Protein AF-A0A7S2JU51-F1 (afdb_monomer)

pLDDT: mean 82.55, std 16.08, range [32.56, 98.25]

Sequence (244 aa):
MNFPSSQATAAQAWAILQRHAREEISSLRLQELCADTDRVSSLVAVHTSHFNDLPPSKTDLPHILIADISRQRMTLDTLQHLLRLARARELRQFIDLIAWGKYGAAKYKNIHTGDPSFPMYVALRSPANEDMKMIGPDGLNVLDSVHKQWALIEKFATQIRTGQVKGVSGQQIRDVIVVGRGVAVMALRFFYDALRRDKEAGLARVTGSLLGVSSRPLPPRRLRFVSNVDPAAAENAAAELNPA

Organism: NCBI:txid163516

Structure (mmCIF, N/CA/C/O backbone):
data_AF-A0A7S2JU51-F1
#
_entry.id   AF-A0A7S2JU51-F1
#
loop_
_atom_site.group_PDB
_atom_site.id
_atom_site.type_symbol
_atom_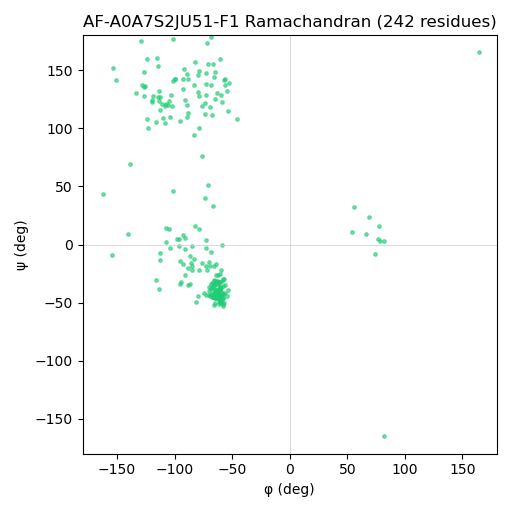site.label_atom_id
_atom_site.label_alt_id
_atom_site.label_comp_id
_atom_site.label_asym_id
_atom_site.label_entity_id
_atom_site.label_seq_id
_atom_site.pdbx_PDB_ins_code
_atom_site.Cartn_x
_atom_site.Cartn_y
_atom_site.Cartn_z
_atom_site.occupancy
_atom_site.B_iso_or_equiv
_atom_site.auth_seq_id
_atom_site.auth_comp_id
_atom_site.auth_asym_id
_atom_site.auth_atom_id
_atom_site.pdbx_PDB_model_num
ATOM 1 N N . MET A 1 1 ? 40.487 3.286 -4.213 1.00 32.56 1 MET A N 1
ATOM 2 C CA . MET A 1 1 ? 40.422 3.248 -5.690 1.00 32.56 1 MET A CA 1
ATOM 3 C C . MET A 1 1 ? 39.400 4.277 -6.138 1.00 32.56 1 MET A C 1
ATOM 5 O O . MET A 1 1 ? 38.241 4.153 -5.764 1.00 32.56 1 MET A O 1
ATOM 9 N N . ASN A 1 2 ? 39.837 5.314 -6.852 1.00 33.47 2 ASN A N 1
ATOM 10 C CA . ASN A 1 2 ? 38.951 6.309 -7.456 1.00 33.47 2 ASN A CA 1
ATOM 11 C C . ASN A 1 2 ? 38.306 5.704 -8.708 1.00 33.47 2 ASN A C 1
ATOM 13 O O . ASN A 1 2 ? 39.019 5.334 -9.639 1.00 33.47 2 ASN A O 1
ATOM 17 N N . PHE A 1 3 ? 36.977 5.600 -8.730 1.00 32.78 3 PHE A N 1
ATOM 18 C CA . PHE A 1 3 ? 36.237 5.251 -9.942 1.00 32.78 3 PHE A CA 1
ATOM 19 C C . PHE A 1 3 ? 36.130 6.495 -10.837 1.00 32.78 3 PHE A C 1
ATOM 21 O O . PHE A 1 3 ? 35.689 7.538 -10.346 1.00 32.78 3 PHE A O 1
ATOM 28 N N . PRO A 1 4 ? 36.510 6.430 -12.126 1.00 40.84 4 PRO A N 1
ATOM 29 C CA . PRO A 1 4 ? 36.350 7.559 -13.027 1.00 40.84 4 PRO A CA 1
ATOM 30 C C . PRO A 1 4 ? 34.861 7.860 -13.238 1.00 40.84 4 PRO A C 1
ATOM 32 O O . PRO A 1 4 ? 34.053 7.004 -13.603 1.00 40.84 4 PRO A O 1
ATOM 35 N N . SER A 1 5 ? 34.510 9.111 -12.965 1.00 47.81 5 SER A N 1
ATOM 36 C CA . SER A 1 5 ? 33.176 9.685 -13.015 1.00 47.81 5 SER A CA 1
ATOM 37 C C . SER A 1 5 ? 32.803 10.110 -14.437 1.00 47.81 5 SER A C 1
ATOM 39 O O . SER A 1 5 ? 33.051 11.243 -14.841 1.00 47.81 5 SER A O 1
ATOM 41 N N . SER A 1 6 ? 32.119 9.246 -15.178 1.00 49.50 6 SER A N 1
ATOM 42 C CA . SER A 1 6 ? 31.103 9.734 -16.118 1.00 49.50 6 SER A CA 1
ATOM 43 C C . SER A 1 6 ? 29.876 8.829 -16.062 1.00 49.50 6 SER A C 1
ATOM 45 O O . SER A 1 6 ? 29.581 8.060 -16.981 1.00 49.50 6 SER A O 1
ATOM 47 N N . GLN A 1 7 ? 29.148 8.880 -14.944 1.00 67.75 7 GLN A N 1
ATOM 48 C CA . GLN A 1 7 ? 27.771 8.399 -14.964 1.00 67.75 7 GLN A CA 1
ATOM 49 C C . GLN A 1 7 ? 27.008 9.238 -15.994 1.00 67.75 7 GLN A C 1
ATOM 51 O O . GLN A 1 7 ? 27.098 10.464 -15.985 1.00 67.75 7 GLN A O 1
ATOM 56 N N . ALA A 1 8 ? 26.304 8.574 -16.915 1.00 74.69 8 ALA A N 1
ATOM 57 C CA . ALA A 1 8 ? 25.465 9.279 -17.878 1.00 74.69 8 ALA A CA 1
ATOM 58 C C . ALA A 1 8 ? 24.463 10.160 -17.130 1.00 74.69 8 ALA A C 1
ATOM 60 O O . ALA A 1 8 ? 23.856 9.712 -16.155 1.00 74.69 8 ALA A O 1
ATOM 61 N N . THR A 1 9 ? 24.269 11.386 -17.608 1.00 92.62 9 THR A N 1
ATOM 62 C CA . THR A 1 9 ? 23.250 12.280 -17.059 1.00 92.62 9 THR A CA 1
ATOM 63 C C . THR A 1 9 ? 21.865 11.647 -17.206 1.00 92.62 9 THR A C 1
ATOM 65 O O . THR A 1 9 ? 21.643 10.785 -18.061 1.00 92.62 9 THR A O 1
ATOM 68 N N . ALA A 1 10 ? 20.894 12.097 -16.410 1.00 92.81 10 ALA A N 1
ATOM 69 C CA . ALA A 1 10 ? 19.513 11.633 -16.538 1.00 92.81 10 ALA A CA 1
ATOM 70 C C . ALA A 1 10 ? 18.968 11.791 -17.970 1.00 92.81 10 ALA A C 1
ATOM 72 O O . ALA A 1 10 ? 18.296 10.894 -18.471 1.00 92.81 10 ALA A O 1
ATOM 73 N N . ALA A 1 11 ? 19.312 12.893 -18.648 1.00 95.88 11 ALA A N 1
ATOM 74 C CA . ALA A 1 11 ? 18.927 13.136 -20.037 1.00 95.88 11 ALA A CA 1
ATOM 75 C C . ALA A 1 11 ? 19.567 12.123 -21.001 1.00 95.88 11 ALA A C 1
ATOM 77 O O . ALA A 1 11 ? 18.885 11.591 -21.872 1.00 95.88 11 ALA A O 1
ATOM 78 N N . GLN A 1 12 ? 20.852 11.800 -20.817 1.00 96.81 12 GLN A N 1
ATOM 79 C CA . GLN A 1 12 ? 21.539 10.783 -21.618 1.00 96.81 12 GLN A CA 1
ATOM 80 C C . GLN A 1 12 ? 20.957 9.383 -21.379 1.00 96.81 12 GLN A C 1
ATOM 82 O O . GLN A 1 12 ? 20.692 8.658 -22.334 1.00 96.81 12 GLN A O 1
ATOM 87 N N . ALA A 1 13 ? 20.719 9.002 -20.120 1.00 96.50 13 ALA A N 1
ATOM 88 C CA . ALA A 1 13 ? 20.108 7.717 -19.781 1.00 96.50 13 ALA A CA 1
ATOM 89 C C . ALA A 1 13 ? 18.683 7.591 -20.351 1.00 96.50 13 ALA A C 1
ATOM 91 O O . ALA A 1 13 ? 18.319 6.535 -20.867 1.00 96.50 13 ALA A O 1
ATOM 92 N N . TRP A 1 14 ? 17.905 8.677 -20.316 1.00 97.69 14 TRP A N 1
ATOM 93 C CA . TRP A 1 14 ? 16.578 8.740 -20.927 1.00 97.69 14 TRP A CA 1
ATOM 94 C C . TRP A 1 14 ? 16.636 8.617 -22.452 1.00 97.69 14 TRP A C 1
ATOM 96 O O . TRP A 1 14 ? 15.913 7.802 -23.019 1.00 97.69 14 TRP A O 1
ATOM 106 N N . ALA A 1 15 ? 17.537 9.347 -23.116 1.00 97.88 15 ALA A N 1
ATOM 107 C CA . ALA A 1 15 ? 17.712 9.271 -24.565 1.00 97.88 15 ALA A CA 1
ATOM 108 C C . ALA A 1 15 ? 18.109 7.857 -25.031 1.00 97.88 15 ALA A C 1
ATOM 110 O O . ALA A 1 15 ? 17.592 7.374 -26.039 1.00 97.88 15 ALA A O 1
ATOM 111 N N . ILE A 1 16 ? 18.971 7.166 -24.272 1.00 97.31 16 ILE A N 1
ATOM 112 C CA . ILE A 1 16 ? 19.326 5.760 -24.525 1.00 97.31 16 ILE A CA 1
ATOM 113 C C . ILE A 1 16 ? 18.084 4.869 -24.433 1.00 97.31 16 ILE A C 1
ATOM 115 O O . ILE A 1 16 ? 17.824 4.101 -25.356 1.00 97.31 16 ILE A O 1
ATOM 119 N N . LEU A 1 17 ? 17.288 5.001 -23.365 1.00 97.38 17 LEU A N 1
ATOM 120 C CA . LEU A 1 17 ? 16.069 4.210 -23.184 1.00 97.38 17 LEU A CA 1
ATOM 121 C C . LEU A 1 17 ? 15.039 4.478 -24.295 1.00 97.38 17 LEU A C 1
ATOM 123 O O . LEU A 1 17 ? 14.432 3.541 -24.804 1.00 97.38 17 LEU A O 1
ATOM 127 N N . GLN A 1 18 ? 14.871 5.736 -24.717 1.00 98.25 18 GLN A N 1
ATOM 128 C CA . GLN A 1 18 ? 13.990 6.100 -25.832 1.00 98.25 18 GLN A CA 1
ATOM 129 C C . GLN A 1 18 ? 14.458 5.511 -27.164 1.00 98.25 18 GLN A C 1
ATOM 131 O O . GLN A 1 18 ? 13.634 5.104 -27.984 1.00 98.25 18 GLN A O 1
ATOM 136 N N . ARG A 1 19 ? 15.772 5.486 -27.408 1.00 98.19 19 ARG A N 1
ATOM 137 C CA . ARG A 1 19 ? 16.338 4.860 -28.603 1.00 98.19 19 ARG A CA 1
ATOM 138 C C . ARG A 1 19 ? 16.102 3.351 -28.589 1.00 98.19 19 ARG A C 1
ATOM 140 O O . ARG A 1 19 ? 15.484 2.854 -29.520 1.00 98.19 19 ARG A O 1
ATOM 147 N N . HIS A 1 20 ? 16.467 2.673 -27.501 1.00 97.88 20 HIS A N 1
ATOM 148 C CA . HIS A 1 20 ? 16.235 1.237 -27.305 1.00 97.88 20 HIS A CA 1
ATOM 149 C C . HIS A 1 20 ? 14.753 0.862 -27.488 1.00 97.88 20 HIS A C 1
ATOM 151 O O . HIS A 1 20 ? 14.411 -0.070 -28.213 1.00 97.88 20 HIS A O 1
ATOM 157 N N . ALA A 1 21 ? 13.840 1.653 -26.913 1.00 97.62 21 ALA A N 1
ATOM 158 C CA . ALA A 1 21 ? 12.404 1.442 -27.070 1.00 97.62 21 ALA A CA 1
ATOM 159 C C . ALA A 1 21 ? 11.930 1.535 -28.534 1.00 97.62 21 ALA A C 1
ATOM 161 O O . ALA A 1 21 ? 11.025 0.799 -28.930 1.00 97.62 21 ALA A O 1
ATOM 162 N N . ARG A 1 22 ? 12.515 2.439 -29.333 1.00 97.94 22 ARG A N 1
ATOM 163 C CA . ARG A 1 22 ? 12.157 2.636 -30.746 1.00 97.94 22 ARG A CA 1
ATOM 164 C C . ARG A 1 22 ? 12.791 1.601 -31.666 1.00 97.94 22 ARG A C 1
ATOM 166 O O . ARG A 1 22 ? 12.103 1.105 -32.549 1.00 97.94 22 ARG A O 1
ATOM 173 N N . GLU A 1 23 ? 14.069 1.309 -31.474 1.00 97.31 23 GLU A N 1
ATOM 174 C CA . GLU A 1 23 ? 14.868 0.514 -32.412 1.00 97.31 23 GLU A CA 1
ATOM 175 C C . GLU A 1 23 ? 14.784 -0.988 -32.125 1.00 97.31 23 GLU A C 1
ATOM 177 O O . GLU A 1 23 ? 14.755 -1.778 -33.062 1.00 97.31 23 GLU A O 1
ATOM 182 N N . GLU A 1 24 ? 14.687 -1.383 -30.853 1.00 96.44 24 GLU A N 1
ATOM 183 C CA . GLU A 1 24 ? 14.808 -2.791 -30.452 1.00 96.44 24 GLU A CA 1
ATOM 184 C C . GLU A 1 24 ? 13.502 -3.366 -29.899 1.00 96.44 24 GLU A C 1
ATOM 186 O O . GLU A 1 24 ? 13.167 -4.509 -30.180 1.00 96.44 24 GLU A O 1
ATOM 191 N N . ILE A 1 25 ? 12.734 -2.588 -29.128 1.00 97.56 25 ILE A N 1
ATOM 192 C CA . ILE A 1 25 ? 11.529 -3.099 -28.446 1.00 97.56 25 ILE A CA 1
ATOM 193 C C . ILE A 1 25 ? 10.252 -2.943 -29.279 1.00 97.56 25 ILE A C 1
ATOM 195 O O . ILE A 1 25 ? 9.291 -3.688 -29.081 1.00 97.56 25 ILE A O 1
ATOM 199 N N . SER A 1 26 ? 10.202 -1.970 -30.190 1.00 96.12 26 SER A N 1
ATOM 200 C CA . SER A 1 26 ? 8.970 -1.592 -30.899 1.00 96.12 26 SER A CA 1
ATOM 201 C C . SER A 1 26 ? 8.389 -2.714 -31.769 1.00 96.12 26 SER A C 1
ATOM 203 O O . SER A 1 26 ? 7.164 -2.817 -31.883 1.00 96.12 26 SER A O 1
ATOM 205 N N . SER A 1 27 ? 9.250 -3.560 -32.338 1.00 95.69 27 SER A N 1
ATOM 206 C CA . SER A 1 27 ? 8.889 -4.690 -33.198 1.00 95.69 27 SER A CA 1
ATOM 207 C C . SER A 1 27 ? 8.533 -5.962 -32.423 1.00 95.69 27 SER A C 1
ATOM 209 O O . SER A 1 27 ? 7.813 -6.804 -32.960 1.00 95.69 27 SER A O 1
ATOM 211 N N . LEU A 1 28 ? 8.980 -6.095 -31.169 1.00 96.69 28 LEU A N 1
ATOM 212 C CA . LEU A 1 28 ? 8.832 -7.322 -30.383 1.00 96.69 28 LEU A CA 1
ATOM 213 C C . LEU A 1 28 ? 7.388 -7.541 -29.925 1.00 96.69 28 LEU A C 1
ATOM 215 O O . LEU A 1 28 ? 6.708 -6.624 -29.439 1.00 96.69 28 LEU A O 1
ATOM 219 N N . ARG A 1 29 ? 6.920 -8.789 -30.011 1.00 97.44 29 ARG A N 1
ATOM 220 C CA . ARG A 1 29 ? 5.601 -9.191 -29.510 1.00 97.44 29 ARG A CA 1
ATOM 221 C C . ARG A 1 29 ? 5.722 -9.859 -28.150 1.00 97.44 29 ARG A C 1
ATOM 223 O O . ARG A 1 29 ? 6.630 -10.639 -27.892 1.00 97.44 29 ARG A O 1
ATOM 230 N N . LEU A 1 30 ? 4.751 -9.598 -27.272 1.00 96.56 30 LEU A N 1
ATOM 231 C CA . LEU A 1 30 ? 4.760 -10.190 -25.933 1.00 96.56 30 LEU A CA 1
ATOM 232 C C . LEU A 1 30 ? 4.707 -11.725 -25.977 1.00 96.56 30 LEU A C 1
ATOM 234 O O . LEU A 1 30 ? 5.317 -12.374 -25.141 1.00 96.56 30 LEU A O 1
ATOM 238 N N . GLN A 1 31 ? 4.031 -12.295 -26.977 1.00 97.25 31 GLN A N 1
ATOM 239 C CA . GLN A 1 31 ? 3.985 -13.740 -27.193 1.00 97.25 31 GLN A CA 1
ATOM 240 C C . GLN A 1 31 ? 5.380 -14.338 -27.437 1.00 97.25 31 GLN A C 1
ATOM 242 O O . GLN A 1 31 ? 5.703 -15.360 -26.844 1.00 97.25 31 GLN A O 1
ATOM 247 N N . GLU A 1 32 ? 6.211 -13.685 -28.254 1.00 96.75 32 GLU A N 1
ATOM 248 C CA . GLU A 1 32 ? 7.594 -14.106 -28.528 1.00 96.75 32 GLU A CA 1
ATOM 249 C C . GLU A 1 32 ? 8.451 -13.970 -27.265 1.00 96.75 32 GLU A C 1
ATOM 251 O O . GLU A 1 32 ? 9.147 -14.897 -26.869 1.00 96.75 32 GLU A O 1
ATOM 256 N N . LEU A 1 33 ? 8.321 -12.838 -26.568 1.00 97.31 33 LEU A N 1
ATOM 257 C CA . LEU A 1 33 ? 9.032 -12.569 -25.318 1.00 97.31 33 LEU A CA 1
ATOM 258 C C . LEU A 1 33 ? 8.674 -13.550 -24.189 1.00 97.31 33 LEU A C 1
ATOM 260 O O . LEU A 1 33 ? 9.504 -13.809 -23.319 1.00 97.31 33 LEU A O 1
ATOM 264 N N . CYS A 1 34 ? 7.439 -14.054 -24.162 1.00 97.38 34 CYS A N 1
ATOM 265 C CA . CYS A 1 34 ? 6.984 -15.050 -23.193 1.00 97.38 34 CYS A CA 1
ATOM 266 C C . CYS A 1 34 ? 7.343 -16.491 -23.591 1.00 97.38 34 CYS A C 1
ATOM 268 O O . CYS A 1 34 ? 7.208 -17.375 -22.749 1.00 97.38 34 CYS A O 1
ATOM 270 N N . ALA A 1 35 ? 7.781 -16.735 -24.831 1.00 97.69 35 ALA A N 1
ATOM 271 C CA . ALA A 1 35 ? 8.279 -18.042 -25.262 1.00 97.69 35 ALA A CA 1
ATOM 272 C C . ALA A 1 35 ? 9.722 -18.303 -24.788 1.00 97.69 35 ALA A C 1
ATOM 274 O O . ALA A 1 35 ? 10.127 -19.455 -24.664 1.00 97.69 35 ALA A O 1
ATOM 275 N N . ASP A 1 36 ? 10.479 -17.244 -24.489 1.00 97.31 36 ASP A N 1
ATOM 276 C CA . ASP A 1 36 ? 11.813 -17.317 -23.891 1.00 97.31 36 ASP A CA 1
ATOM 277 C C . ASP A 1 36 ? 11.714 -17.578 -22.376 1.00 97.31 36 ASP A C 1
ATOM 279 O O . ASP A 1 36 ? 11.452 -16.678 -21.569 1.00 97.31 36 ASP A O 1
ATOM 283 N N . THR A 1 37 ? 11.916 -18.837 -21.984 1.00 97.12 37 THR A N 1
ATOM 284 C CA . THR A 1 37 ? 11.832 -19.285 -20.588 1.00 97.12 37 THR A CA 1
ATOM 285 C C . THR A 1 37 ? 12.917 -18.690 -19.696 1.00 97.12 37 THR A C 1
ATOM 287 O O . THR A 1 37 ? 12.664 -18.458 -18.509 1.00 97.12 37 THR A O 1
ATOM 290 N N . ASP A 1 38 ? 14.099 -18.402 -20.241 1.00 97.69 38 ASP A N 1
ATOM 291 C CA . ASP A 1 38 ? 15.224 -17.859 -19.475 1.00 97.69 38 ASP A CA 1
ATOM 292 C C . ASP A 1 38 ? 14.977 -16.386 -19.151 1.00 97.69 38 ASP A C 1
ATOM 294 O O . ASP A 1 38 ? 15.154 -15.945 -18.006 1.00 97.69 38 ASP A O 1
ATOM 298 N N . ARG A 1 39 ? 14.453 -15.630 -20.123 1.00 97.12 39 ARG A N 1
ATOM 299 C CA . ARG A 1 39 ? 13.970 -14.263 -19.903 1.00 97.12 39 ARG A CA 1
ATOM 300 C C . ARG A 1 39 ? 12.842 -14.233 -18.879 1.00 97.12 39 ARG A C 1
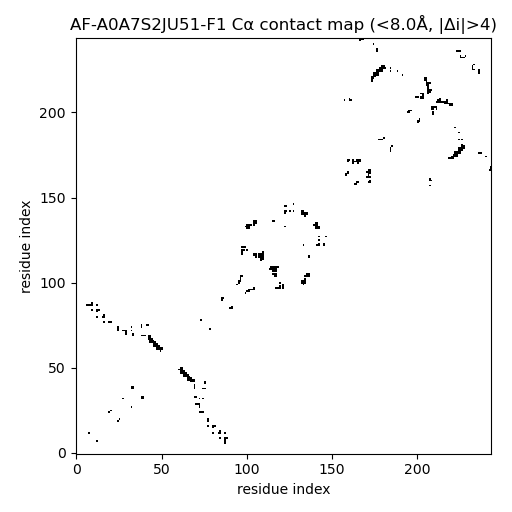ATOM 302 O O . ARG A 1 39 ? 12.869 -13.384 -17.989 1.00 97.12 39 ARG A O 1
ATOM 309 N N . VAL A 1 40 ? 11.845 -15.115 -19.003 1.00 97.69 40 VAL A N 1
ATOM 310 C CA . VAL A 1 40 ? 10.714 -15.167 -18.059 1.00 97.69 40 VAL A CA 1
ATOM 311 C C . VAL A 1 40 ? 11.228 -15.403 -16.643 1.00 97.69 40 VAL A C 1
ATOM 313 O O . VAL A 1 40 ? 10.929 -14.603 -15.759 1.00 97.69 40 VAL A O 1
ATOM 316 N N . SER A 1 41 ? 12.068 -16.422 -16.452 1.00 96.88 41 SER A N 1
ATOM 317 C CA . SER A 1 41 ? 12.682 -16.745 -15.157 1.00 96.88 41 SER A CA 1
ATOM 318 C C . SER A 1 41 ? 13.460 -15.565 -14.570 1.00 96.88 41 SER A C 1
ATOM 320 O O . SER A 1 41 ? 13.335 -15.261 -13.386 1.00 96.88 41 SER A O 1
ATOM 322 N N . SER A 1 42 ? 14.206 -14.841 -15.407 1.00 97.25 42 SER A N 1
ATOM 323 C CA . SER A 1 42 ? 15.002 -13.672 -15.003 1.00 97.25 42 SER A CA 1
ATOM 324 C C . SER A 1 42 ? 14.166 -12.436 -14.629 1.00 97.25 42 SER A C 1
ATOM 326 O O . SER A 1 42 ? 14.684 -11.496 -14.027 1.00 97.25 42 SER A O 1
ATOM 328 N N . LEU A 1 43 ? 12.880 -12.414 -14.992 1.00 96.94 43 LEU A N 1
ATOM 329 C CA . LEU A 1 43 ? 11.933 -11.325 -14.729 1.00 96.94 43 LEU A CA 1
ATOM 330 C C . LEU A 1 43 ? 10.895 -11.683 -13.655 1.00 96.94 43 LEU A C 1
ATOM 332 O O . LEU A 1 43 ? 9.895 -10.977 -13.494 1.00 96.94 43 LEU A O 1
ATOM 336 N N . VAL A 1 44 ? 11.136 -12.756 -12.906 1.00 97.06 44 VAL A N 1
ATOM 337 C CA . VAL A 1 44 ? 10.368 -13.114 -11.716 1.00 97.06 44 VAL A CA 1
ATOM 338 C C . VAL A 1 44 ? 11.230 -12.852 -10.489 1.00 97.06 44 VAL A C 1
ATOM 340 O O . VAL A 1 44 ? 12.307 -13.419 -10.329 1.00 97.06 44 VAL A O 1
ATOM 343 N N . ALA A 1 45 ? 10.745 -11.992 -9.598 1.00 95.62 45 ALA A N 1
ATOM 344 C CA . ALA A 1 45 ? 11.366 -11.753 -8.304 1.00 95.62 45 ALA A CA 1
ATOM 345 C C . ALA A 1 45 ? 10.572 -12.471 -7.212 1.00 95.62 45 ALA A C 1
ATOM 347 O O . ALA A 1 45 ? 9.358 -12.296 -7.100 1.00 95.62 45 ALA A O 1
ATOM 348 N N . VAL A 1 46 ? 11.271 -13.250 -6.388 1.00 95.38 46 VAL A N 1
ATOM 349 C CA . VAL A 1 46 ? 10.707 -13.906 -5.206 1.00 95.38 46 VAL A CA 1
ATOM 350 C C . VAL A 1 46 ? 11.299 -13.244 -3.973 1.00 95.38 46 VAL A C 1
ATOM 352 O O . VAL A 1 46 ? 12.515 -13.221 -3.792 1.00 95.38 46 VAL A O 1
ATOM 355 N N . HIS A 1 47 ? 10.437 -12.684 -3.132 1.00 92.94 47 HIS A N 1
ATOM 356 C CA . HIS A 1 47 ? 10.813 -12.131 -1.842 1.00 92.94 47 HIS A CA 1
ATOM 357 C C . HIS A 1 47 ? 10.190 -12.966 -0.731 1.00 92.94 47 HIS A C 1
ATOM 359 O O . HIS A 1 47 ? 8.972 -13.121 -0.672 1.00 92.94 47 HIS A O 1
ATOM 365 N N . THR A 1 48 ? 11.042 -13.474 0.151 1.00 90.38 48 THR A N 1
ATOM 366 C CA . THR A 1 48 ? 10.653 -14.300 1.290 1.00 90.38 48 THR A CA 1
ATOM 367 C C . THR A 1 48 ? 10.927 -13.518 2.565 1.00 90.38 48 THR A C 1
ATOM 369 O O . THR A 1 48 ? 12.046 -13.040 2.757 1.00 90.38 48 THR A O 1
ATOM 372 N N . SER A 1 49 ? 9.928 -13.383 3.432 1.00 83.31 49 SER A N 1
ATOM 373 C CA . SER A 1 49 ? 10.079 -12.748 4.740 1.00 83.31 49 SER A CA 1
ATOM 374 C C . SER A 1 49 ? 9.578 -13.653 5.862 1.00 83.31 49 SER A C 1
ATOM 376 O O . SER A 1 49 ? 8.650 -14.446 5.697 1.00 83.31 49 SER A O 1
ATOM 378 N N . HIS A 1 50 ? 10.213 -13.516 7.022 1.00 73.94 50 HIS A N 1
ATOM 379 C CA . HIS A 1 50 ? 9.799 -14.141 8.270 1.00 73.94 50 HIS A CA 1
ATOM 380 C C . HIS A 1 50 ? 9.301 -13.013 9.172 1.00 73.94 50 HIS A C 1
ATOM 382 O O . HIS A 1 50 ? 10.087 -12.155 9.570 1.00 73.94 50 HIS A O 1
ATOM 388 N N . PHE A 1 51 ? 7.992 -12.940 9.409 1.00 62.41 51 PHE A N 1
ATOM 389 C CA . PHE A 1 51 ? 7.430 -11.962 10.337 1.00 62.41 51 PHE A CA 1
ATOM 390 C C . PHE A 1 51 ? 7.410 -12.591 11.732 1.00 62.41 51 PHE A C 1
ATOM 392 O O . PHE A 1 51 ? 6.634 -13.509 11.977 1.00 62.41 51 PHE A O 1
ATOM 399 N N . ASN A 1 52 ? 8.270 -12.107 12.631 1.00 54.53 52 ASN A N 1
ATOM 400 C CA . ASN A 1 52 ? 8.441 -12.674 13.976 1.00 54.53 52 ASN A CA 1
ATOM 401 C C . ASN A 1 52 ? 7.631 -11.943 15.070 1.00 54.53 52 ASN A C 1
ATOM 403 O O . ASN A 1 52 ? 7.676 -12.352 16.225 1.00 54.53 52 ASN A O 1
ATOM 407 N N . ASP A 1 53 ? 6.896 -10.876 14.729 1.00 50.53 53 ASP A N 1
ATOM 408 C CA . ASP A 1 53 ? 6.205 -10.016 15.712 1.00 50.53 53 ASP A CA 1
ATOM 409 C C . ASP A 1 53 ? 4.762 -10.446 16.037 1.00 50.53 53 ASP A C 1
ATOM 411 O O . ASP A 1 53 ? 4.111 -9.855 16.901 1.00 50.53 53 ASP A O 1
ATOM 415 N N . LEU A 1 54 ? 4.236 -11.473 15.365 1.00 49.53 54 LEU A N 1
ATOM 416 C CA . LEU A 1 54 ? 2.993 -12.124 15.777 1.00 49.53 54 LEU A CA 1
ATOM 417 C C . LEU A 1 54 ? 3.339 -13.316 16.681 1.00 49.53 54 LEU A C 1
ATOM 419 O O . LEU A 1 54 ? 4.322 -14.008 16.414 1.00 49.53 54 LEU A O 1
ATOM 423 N N . PRO A 1 55 ? 2.547 -13.594 17.736 1.00 46.69 55 PRO A N 1
ATOM 424 C CA . PRO A 1 55 ? 2.700 -14.836 18.484 1.00 46.69 55 PRO A CA 1
ATOM 425 C C . PRO A 1 55 ? 2.645 -15.990 17.486 1.00 46.69 55 PRO A C 1
ATOM 427 O O . PRO A 1 55 ? 1.827 -15.902 16.566 1.00 46.69 55 PRO A O 1
ATOM 430 N N . PRO A 1 56 ? 3.501 -17.019 17.637 1.00 47.50 56 PRO A N 1
ATOM 431 C CA . PRO A 1 56 ? 3.732 -18.025 16.612 1.00 47.50 56 PRO A CA 1
ATOM 432 C C . PRO A 1 56 ? 2.396 -18.496 16.052 1.00 47.50 56 PRO A C 1
ATOM 434 O O . PRO A 1 56 ? 1.601 -19.153 16.734 1.00 47.50 56 PRO A O 1
ATOM 437 N N . SER A 1 57 ? 2.121 -18.083 14.812 1.00 47.31 57 SER A N 1
ATOM 438 C CA . SER A 1 57 ? 1.047 -18.682 14.044 1.00 47.31 57 SER A CA 1
ATOM 439 C C . SER A 1 57 ? 1.363 -20.172 14.001 1.00 47.31 57 SER A C 1
ATOM 441 O O . SER A 1 57 ? 2.523 -20.561 13.886 1.00 47.31 57 SER A O 1
ATOM 443 N N . LYS A 1 58 ? 0.354 -21.040 14.089 1.00 49.38 58 LYS A N 1
ATOM 444 C CA . LYS A 1 58 ? 0.551 -22.504 14.046 1.00 49.38 58 LYS A CA 1
ATOM 445 C C . LYS A 1 58 ? 1.235 -23.003 12.759 1.00 49.38 58 LYS A C 1
ATOM 447 O O . LYS A 1 58 ? 1.441 -24.204 12.608 1.00 49.38 58 LYS A O 1
ATOM 452 N N . THR A 1 59 ? 1.558 -22.106 11.834 1.00 53.88 59 THR A N 1
ATOM 453 C CA . THR A 1 59 ? 2.376 -22.347 10.658 1.00 53.88 59 THR A CA 1
ATOM 454 C C . THR A 1 59 ? 3.565 -21.383 10.666 1.00 53.88 59 THR A C 1
ATOM 456 O O . THR A 1 59 ? 3.416 -20.242 10.236 1.00 53.88 59 THR A O 1
ATOM 459 N N . ASP A 1 60 ? 4.746 -21.849 11.084 1.00 61.44 60 ASP A N 1
ATOM 460 C CA . ASP A 1 60 ? 6.055 -21.172 10.929 1.00 61.44 60 ASP A CA 1
ATOM 461 C C . ASP A 1 60 ? 6.493 -21.069 9.447 1.00 61.44 60 ASP A C 1
ATOM 463 O O . ASP A 1 60 ? 7.667 -21.193 9.092 1.00 61.44 60 ASP A O 1
ATOM 467 N N . LEU A 1 61 ? 5.536 -20.917 8.530 1.00 68.38 61 LEU A N 1
ATOM 468 C CA . LEU A 1 61 ? 5.803 -20.842 7.105 1.00 68.38 61 LEU A CA 1
ATOM 469 C C . LEU A 1 61 ? 6.201 -19.409 6.739 1.00 68.38 61 LEU A C 1
ATOM 471 O O . LEU A 1 61 ? 5.565 -18.458 7.198 1.00 68.38 61 LEU A O 1
ATOM 475 N N . PRO A 1 62 ? 7.224 -19.230 5.891 1.00 77.94 62 PRO A N 1
ATOM 476 C CA . PRO A 1 62 ? 7.614 -17.906 5.443 1.00 77.94 62 PRO A CA 1
ATOM 477 C C . PRO A 1 62 ? 6.510 -17.256 4.601 1.00 77.94 62 PRO A C 1
ATOM 479 O O . PRO A 1 62 ? 5.803 -17.923 3.841 1.00 77.94 62 PRO A O 1
ATOM 482 N N . HIS A 1 63 ? 6.415 -15.930 4.669 1.00 83.00 63 HIS A N 1
ATOM 483 C CA . HIS A 1 63 ? 5.597 -15.162 3.739 1.00 83.00 63 HIS A CA 1
ATOM 484 C C . HIS A 1 63 ? 6.353 -14.995 2.423 1.00 83.00 63 HIS A C 1
ATOM 486 O O . HIS A 1 63 ? 7.519 -14.602 2.418 1.00 83.00 63 HIS A O 1
ATOM 492 N N . ILE A 1 64 ? 5.687 -15.275 1.302 1.00 91.00 64 ILE A N 1
ATOM 493 C CA . ILE A 1 64 ? 6.288 -15.196 -0.031 1.00 91.00 64 ILE A CA 1
ATOM 494 C C . ILE A 1 64 ? 5.520 -14.174 -0.868 1.00 91.00 64 ILE A C 1
ATOM 496 O O . ILE A 1 64 ? 4.312 -14.296 -1.067 1.00 91.00 64 ILE A O 1
ATOM 500 N N . LEU A 1 65 ? 6.239 -13.184 -1.393 1.00 94.00 65 LEU A N 1
ATOM 501 C CA . LEU A 1 65 ? 5.766 -12.264 -2.419 1.00 94.00 65 LEU A CA 1
ATOM 502 C C . LEU A 1 65 ? 6.463 -12.599 -3.738 1.00 94.00 65 LEU A C 1
ATOM 504 O O . LEU A 1 65 ? 7.684 -12.500 -3.842 1.00 94.00 65 LEU A O 1
ATOM 508 N N . ILE A 1 66 ? 5.676 -12.958 -4.752 1.00 96.19 66 ILE A N 1
ATOM 509 C CA . ILE A 1 66 ? 6.166 -13.184 -6.113 1.00 96.19 66 ILE A CA 1
ATOM 510 C C . ILE A 1 66 ? 5.735 -12.001 -6.976 1.00 96.19 66 ILE A C 1
ATOM 512 O O . ILE A 1 66 ? 4.543 -11.735 -7.127 1.00 96.19 66 ILE A O 1
ATOM 516 N N . ALA A 1 67 ? 6.708 -11.299 -7.548 1.00 97.06 67 ALA A N 1
ATOM 517 C CA . ALA A 1 67 ? 6.486 -10.257 -8.537 1.00 97.06 67 ALA A CA 1
ATOM 518 C C . ALA A 1 67 ? 6.949 -10.763 -9.907 1.00 97.06 67 ALA A C 1
ATOM 520 O O . ALA A 1 67 ? 8.144 -10.835 -10.184 1.00 97.06 67 ALA A O 1
ATOM 521 N N . ASP A 1 68 ? 5.988 -11.117 -10.758 1.00 97.31 68 ASP A N 1
ATOM 522 C CA . ASP A 1 68 ? 6.226 -11.517 -12.143 1.00 97.31 68 ASP A CA 1
ATOM 523 C C . ASP A 1 68 ? 6.034 -10.308 -13.069 1.00 97.31 68 ASP A C 1
ATOM 525 O O . ASP A 1 68 ? 4.910 -9.865 -13.321 1.00 97.31 68 ASP A O 1
ATOM 529 N N . ILE A 1 69 ? 7.147 -9.773 -13.578 1.00 97.06 69 ILE A N 1
ATOM 530 C CA . ILE A 1 69 ? 7.155 -8.677 -14.556 1.00 97.06 69 ILE A CA 1
ATOM 531 C C . ILE A 1 69 ? 7.491 -9.170 -15.972 1.00 97.06 69 ILE A C 1
ATOM 533 O O . ILE A 1 69 ? 7.718 -8.360 -16.870 1.00 97.06 69 ILE A O 1
ATOM 537 N N . SER A 1 70 ? 7.469 -10.485 -16.218 1.00 97.12 70 SER A N 1
ATOM 538 C CA . SER A 1 70 ? 7.803 -11.084 -17.520 1.00 97.12 70 SER A CA 1
ATOM 539 C C . SER A 1 70 ? 6.833 -10.692 -18.642 1.00 97.12 70 SER A C 1
ATOM 541 O O . SER A 1 70 ? 7.229 -10.628 -19.810 1.00 97.12 70 SER A O 1
ATOM 543 N N . ARG A 1 71 ? 5.584 -10.352 -18.283 1.00 96.88 71 ARG A N 1
ATOM 544 C CA . ARG A 1 71 ? 4.525 -9.873 -19.195 1.00 96.88 71 ARG A CA 1
ATOM 545 C C . ARG A 1 71 ? 4.607 -8.373 -19.512 1.00 96.88 71 ARG A C 1
ATOM 547 O O . ARG A 1 71 ? 3.655 -7.795 -20.029 1.00 96.88 71 ARG A O 1
ATOM 554 N N . GLN A 1 72 ? 5.738 -7.736 -19.228 1.00 96.75 72 GLN A N 1
ATOM 555 C CA . GLN A 1 72 ? 6.061 -6.408 -19.742 1.00 96.75 72 GLN A CA 1
ATOM 556 C C . GLN A 1 72 ? 6.766 -6.528 -21.097 1.00 96.75 72 GLN A C 1
ATOM 558 O O . GLN A 1 72 ? 7.591 -7.421 -21.298 1.00 96.75 72 GLN A O 1
ATOM 563 N N . ARG A 1 73 ? 6.475 -5.613 -22.031 1.00 96.25 73 ARG A N 1
ATOM 564 C CA . ARG A 1 73 ? 7.152 -5.561 -23.339 1.00 96.25 73 ARG A CA 1
ATOM 565 C C . ARG A 1 73 ? 8.552 -4.960 -23.182 1.00 96.25 73 ARG A C 1
ATOM 567 O O . ARG A 1 73 ? 8.762 -3.784 -23.461 1.00 96.25 73 ARG A O 1
ATOM 574 N N . MET A 1 74 ? 9.471 -5.767 -22.662 1.00 96.31 74 MET A N 1
ATOM 575 C CA . MET A 1 74 ? 10.833 -5.369 -22.301 1.00 96.31 74 MET A CA 1
ATOM 576 C C . MET A 1 74 ? 11.800 -6.557 -22.365 1.00 96.31 74 MET A C 1
ATOM 578 O O . MET A 1 74 ? 11.394 -7.695 -22.128 1.00 96.31 74 MET A O 1
ATOM 582 N N . THR A 1 75 ? 13.075 -6.301 -22.633 1.00 97.12 75 THR A N 1
ATOM 583 C CA . THR A 1 75 ? 14.172 -7.278 -22.514 1.00 97.12 75 THR A CA 1
ATOM 584 C C . THR A 1 75 ? 14.957 -7.050 -21.216 1.00 97.12 75 THR A C 1
ATOM 586 O O . THR A 1 75 ? 14.683 -6.106 -20.465 1.00 97.12 75 THR A O 1
ATOM 589 N N . LEU A 1 76 ? 15.951 -7.900 -20.933 1.00 96.81 76 LEU A N 1
ATOM 590 C CA . LEU A 1 76 ? 16.875 -7.667 -19.815 1.00 96.81 76 LEU A CA 1
ATOM 591 C C . LEU A 1 76 ? 17.685 -6.376 -20.005 1.00 96.81 76 LEU A C 1
ATOM 593 O O . LEU A 1 76 ? 17.898 -5.649 -19.034 1.00 96.81 76 LEU A O 1
ATOM 597 N N . ASP A 1 77 ? 18.034 -6.023 -21.242 1.00 97.38 77 ASP A N 1
ATOM 598 C CA . ASP A 1 77 ? 18.694 -4.750 -21.555 1.00 97.38 77 ASP A CA 1
ATOM 599 C C . ASP A 1 77 ? 17.783 -3.554 -21.267 1.00 97.38 77 ASP A C 1
ATOM 601 O O . ASP A 1 77 ? 18.219 -2.561 -20.676 1.00 97.38 77 ASP A O 1
ATOM 605 N N . THR A 1 78 ? 16.481 -3.672 -21.559 1.00 97.88 78 THR A N 1
ATOM 606 C CA . THR A 1 78 ? 15.504 -2.650 -21.159 1.00 97.88 78 THR A CA 1
ATOM 607 C C . THR A 1 78 ? 15.515 -2.441 -19.643 1.00 97.88 78 THR A C 1
ATOM 609 O O . THR A 1 78 ? 15.551 -1.298 -19.179 1.00 97.88 78 THR A O 1
ATOM 612 N N . LEU A 1 79 ? 15.521 -3.524 -18.853 1.00 96.88 79 LEU A N 1
ATOM 613 C CA . LEU A 1 79 ? 15.590 -3.442 -17.391 1.00 96.88 79 LEU A CA 1
ATOM 614 C C . LEU A 1 79 ? 16.895 -2.773 -16.932 1.00 96.88 79 LEU A C 1
ATOM 616 O O . LEU A 1 79 ? 16.868 -1.898 -16.065 1.00 96.88 79 LEU A O 1
ATOM 620 N N . GLN A 1 80 ? 18.033 -3.107 -17.543 1.00 96.94 80 GLN A N 1
ATOM 621 C CA . GLN A 1 80 ? 19.311 -2.456 -17.243 1.00 96.94 80 GLN A CA 1
ATOM 622 C C . GLN A 1 80 ? 19.295 -0.955 -17.567 1.00 96.94 80 GLN A C 1
ATOM 624 O O . GLN A 1 80 ? 19.816 -0.151 -16.785 1.00 96.94 80 GLN A O 1
ATOM 629 N N . HIS A 1 81 ? 18.675 -0.548 -18.678 1.00 97.75 81 HIS A N 1
ATOM 630 C CA . HIS A 1 81 ? 18.497 0.860 -19.034 1.00 97.75 81 HIS A CA 1
ATOM 631 C C . HIS A 1 81 ? 17.581 1.600 -18.049 1.00 97.75 81 HIS A C 1
ATOM 633 O O . HIS A 1 81 ? 17.924 2.707 -17.623 1.00 97.75 81 HIS A O 1
ATOM 639 N N . LEU A 1 82 ? 16.482 0.981 -17.606 1.00 97.62 82 LEU A N 1
ATOM 640 C CA . LEU A 1 82 ? 15.614 1.521 -16.551 1.00 97.62 82 LEU A CA 1
ATOM 641 C C . LEU A 1 82 ? 16.375 1.700 -15.227 1.00 97.62 82 LEU A C 1
ATOM 643 O O . LEU A 1 82 ? 16.309 2.765 -14.614 1.00 97.62 82 LEU A O 1
ATOM 647 N N . LEU A 1 83 ? 17.168 0.707 -14.813 1.00 96.00 83 LEU A N 1
ATOM 648 C CA . LEU A 1 83 ? 18.003 0.793 -13.607 1.00 96.00 83 LEU A CA 1
ATOM 649 C C . LEU A 1 83 ? 19.112 1.847 -13.741 1.00 96.00 83 LEU A C 1
ATOM 651 O O . LEU A 1 83 ? 19.452 2.530 -12.773 1.00 96.00 83 LEU A O 1
ATOM 655 N N . ARG A 1 84 ? 19.679 2.024 -14.940 1.00 96.06 84 ARG A N 1
ATOM 656 C CA . ARG A 1 84 ? 20.632 3.105 -15.229 1.00 96.06 84 ARG A CA 1
ATOM 657 C C . ARG A 1 84 ? 19.974 4.474 -15.089 1.00 96.06 84 ARG A C 1
ATOM 659 O O . ARG A 1 84 ? 20.571 5.348 -14.467 1.00 96.06 84 ARG A O 1
ATOM 666 N N . LEU A 1 85 ? 18.761 4.647 -15.610 1.00 96.94 85 LEU A N 1
ATOM 667 C CA . LEU A 1 85 ? 17.994 5.877 -15.439 1.00 96.94 85 LEU A CA 1
ATOM 668 C C . LEU A 1 85 ? 17.676 6.136 -13.962 1.00 96.94 85 LEU A C 1
ATOM 670 O O . LEU A 1 85 ? 17.885 7.249 -13.490 1.00 96.94 85 LEU A O 1
ATOM 674 N N . ALA A 1 86 ? 17.250 5.113 -13.215 1.00 96.12 86 ALA A N 1
ATOM 675 C CA . ALA A 1 86 ? 16.988 5.224 -11.781 1.00 96.12 86 ALA A CA 1
ATOM 676 C C . ALA A 1 86 ? 18.228 5.695 -10.998 1.00 96.12 86 ALA A C 1
ATOM 678 O O . ALA A 1 86 ? 18.116 6.573 -10.145 1.00 96.12 86 ALA A O 1
ATOM 679 N N . ARG A 1 87 ? 19.420 5.173 -11.330 1.00 95.00 87 ARG A N 1
ATOM 680 C CA . ARG A 1 87 ? 20.699 5.633 -10.758 1.00 95.00 87 ARG A CA 1
ATOM 681 C C . ARG A 1 87 ? 21.028 7.075 -11.147 1.00 95.00 87 ARG A C 1
ATOM 683 O O . ARG A 1 87 ? 21.352 7.865 -10.272 1.00 95.00 87 ARG A O 1
ATOM 690 N N . ALA A 1 88 ? 20.886 7.434 -12.424 1.00 94.94 88 ALA A N 1
ATOM 691 C CA . ALA A 1 88 ? 21.135 8.795 -12.915 1.00 94.94 88 ALA A CA 1
ATOM 692 C C . ALA A 1 88 ? 20.149 9.841 -12.354 1.00 94.94 88 ALA A C 1
ATOM 694 O O . ALA A 1 88 ? 20.411 11.040 -12.413 1.00 94.94 88 ALA A O 1
ATOM 695 N N . ARG A 1 89 ? 19.001 9.390 -11.834 1.00 92.81 89 ARG A N 1
ATOM 696 C CA . ARG A 1 89 ? 17.998 10.197 -11.120 1.00 92.81 89 ARG A CA 1
ATOM 697 C C . ARG A 1 89 ? 18.143 10.143 -9.601 1.00 92.81 89 ARG A C 1
ATOM 699 O O . ARG A 1 89 ? 17.286 10.686 -8.912 1.00 92.81 89 ARG A O 1
ATOM 706 N N . GLU A 1 90 ? 19.180 9.478 -9.098 1.00 89.56 90 GLU A N 1
ATOM 707 C CA . GLU A 1 90 ? 19.456 9.344 -7.668 1.00 89.56 90 GLU A CA 1
ATOM 708 C C . GLU A 1 90 ? 18.280 8.736 -6.879 1.00 89.56 90 GLU A C 1
ATOM 710 O O . GLU A 1 90 ? 18.041 9.060 -5.715 1.00 89.56 90 GLU A O 1
ATOM 715 N N . LEU A 1 91 ? 17.512 7.835 -7.509 1.00 89.62 91 LEU A N 1
ATOM 716 C CA . LEU A 1 91 ? 16.299 7.277 -6.905 1.00 89.62 91 LEU A CA 1
ATOM 717 C C . LEU A 1 91 ? 16.593 6.585 -5.568 1.00 89.62 91 LEU A C 1
ATOM 719 O O . LEU A 1 91 ? 15.784 6.662 -4.649 1.00 89.62 91 LEU A O 1
ATOM 723 N N . ARG A 1 92 ? 17.754 5.928 -5.439 1.00 87.44 92 ARG A N 1
ATOM 724 C CA . ARG A 1 92 ? 18.139 5.261 -4.191 1.00 87.44 92 ARG A CA 1
ATOM 725 C C . ARG A 1 92 ? 18.345 6.265 -3.060 1.00 87.44 92 ARG A C 1
ATOM 727 O O . ARG A 1 92 ? 17.844 6.035 -1.968 1.00 87.44 92 ARG A O 1
ATOM 734 N N . GLN A 1 93 ? 19.009 7.381 -3.340 1.00 82.94 93 GLN A N 1
ATOM 735 C CA . GLN A 1 93 ? 19.217 8.463 -2.387 1.00 82.94 93 GLN A CA 1
ATOM 736 C C . GLN A 1 93 ? 17.872 9.046 -1.948 1.00 82.94 93 GLN A C 1
ATOM 738 O O . GLN A 1 93 ? 17.648 9.214 -0.755 1.00 82.94 93 GLN A O 1
ATOM 743 N N . PHE A 1 94 ? 16.943 9.267 -2.886 1.00 79.62 94 PHE A N 1
ATOM 744 C CA . PHE A 1 94 ? 15.576 9.666 -2.547 1.00 79.62 94 PHE A CA 1
ATOM 745 C C . PHE A 1 94 ? 14.880 8.634 -1.654 1.00 79.62 94 PHE A C 1
ATOM 747 O O . PHE A 1 94 ? 14.338 9.012 -0.622 1.00 79.62 94 PHE A O 1
ATOM 754 N N . ILE A 1 95 ? 14.929 7.340 -1.986 1.00 82.50 95 ILE A N 1
ATOM 755 C CA . ILE A 1 95 ? 14.351 6.282 -1.143 1.00 82.50 95 ILE A CA 1
ATOM 756 C C . ILE A 1 95 ? 14.968 6.301 0.257 1.00 82.50 95 ILE A C 1
ATOM 758 O O . ILE A 1 95 ? 14.224 6.262 1.229 1.00 82.50 95 ILE A O 1
ATOM 762 N N . ASP A 1 96 ? 16.289 6.403 0.384 1.00 77.44 96 ASP A N 1
ATOM 763 C CA . ASP A 1 96 ? 16.962 6.418 1.686 1.00 77.44 96 ASP A CA 1
ATOM 764 C C . ASP A 1 96 ? 16.596 7.672 2.509 1.00 77.44 96 ASP A C 1
ATOM 766 O O . ASP A 1 96 ? 16.471 7.592 3.734 1.00 77.44 96 ASP A O 1
ATOM 770 N N . LEU A 1 97 ? 16.326 8.803 1.844 1.00 72.31 97 LEU A N 1
ATOM 771 C CA . LEU A 1 97 ? 15.808 10.024 2.469 1.00 72.31 97 LEU A CA 1
ATOM 772 C C . LEU A 1 97 ? 14.364 9.867 2.976 1.00 72.31 97 LEU A C 1
ATOM 774 O O . LEU A 1 97 ? 14.067 10.332 4.076 1.00 72.31 97 LEU A O 1
ATOM 778 N N . ILE A 1 98 ? 13.476 9.224 2.203 1.00 71.88 98 ILE A N 1
ATOM 779 C CA . ILE A 1 98 ? 12.046 9.071 2.550 1.00 71.88 98 ILE A CA 1
ATOM 780 C C . ILE A 1 98 ? 11.814 7.920 3.527 1.00 71.88 98 ILE A C 1
ATOM 782 O O . ILE A 1 98 ? 11.072 8.052 4.498 1.00 71.88 98 ILE A O 1
ATOM 786 N N . ALA A 1 99 ? 12.384 6.759 3.217 1.00 67.94 99 ALA A N 1
ATOM 787 C CA . ALA A 1 99 ? 11.998 5.490 3.813 1.00 67.94 99 ALA A CA 1
ATOM 788 C C . ALA A 1 99 ? 12.726 5.212 5.125 1.00 67.94 99 ALA A C 1
ATOM 790 O O . ALA A 1 99 ? 12.134 4.626 6.021 1.00 67.94 99 ALA A O 1
ATOM 791 N N . TRP A 1 100 ? 13.982 5.646 5.249 1.00 61.97 100 TRP A N 1
ATOM 792 C CA . TRP A 1 100 ? 14.816 5.306 6.403 1.00 61.97 100 TRP A CA 1
ATOM 793 C C . TRP A 1 100 ? 15.046 6.468 7.356 1.00 61.97 100 TRP A C 1
ATOM 795 O O . TRP A 1 100 ? 15.768 6.297 8.332 1.00 61.97 100 TRP A O 1
ATOM 805 N N . GLY A 1 101 ? 14.455 7.639 7.080 1.00 55.03 101 GLY A N 1
ATOM 806 C CA . GLY A 1 101 ? 14.417 8.795 7.982 1.00 55.03 101 GLY A CA 1
ATOM 807 C C . GLY A 1 101 ? 15.780 9.264 8.493 1.00 55.03 101 GLY A C 1
ATOM 808 O O . GLY A 1 101 ? 15.820 10.068 9.422 1.00 55.03 101 GLY A O 1
ATOM 809 N N . LYS A 1 102 ? 16.884 8.756 7.919 1.00 53.09 102 LYS A N 1
ATOM 810 C CA . LYS A 1 102 ? 18.157 8.716 8.632 1.00 53.09 102 LYS A CA 1
ATOM 811 C C . LYS A 1 102 ? 18.678 10.124 8.886 1.00 53.09 102 LYS A C 1
ATOM 813 O O . LYS A 1 102 ? 19.091 10.369 10.005 1.00 53.09 102 LYS A O 1
ATOM 818 N N . TYR A 1 103 ? 18.596 11.059 7.930 1.00 50.28 103 TYR A N 1
ATOM 819 C CA . TYR A 1 103 ? 19.206 12.393 8.097 1.00 50.28 103 TYR A CA 1
ATOM 820 C C . TYR A 1 103 ? 18.691 13.489 7.134 1.00 50.28 103 TYR A C 1
ATOM 822 O O . TYR A 1 103 ? 19.508 14.223 6.581 1.00 50.28 103 TYR A O 1
ATOM 830 N N . GLY A 1 104 ? 17.386 13.636 6.850 1.00 50.69 104 GLY A N 1
ATOM 831 C CA . GLY A 1 104 ? 17.036 14.510 5.709 1.00 50.69 104 GLY A CA 1
ATOM 832 C C . GLY A 1 104 ? 15.694 15.213 5.618 1.00 50.69 104 GLY A C 1
ATOM 833 O O . GLY A 1 104 ? 15.585 16.079 4.751 1.00 50.69 104 GLY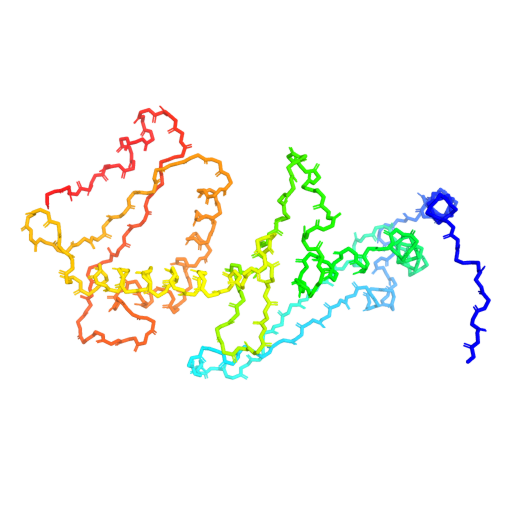 A O 1
ATOM 834 N N . ALA A 1 105 ? 14.704 14.936 6.471 1.00 51.84 105 ALA A N 1
ATOM 835 C CA . ALA A 1 105 ? 13.386 15.570 6.333 1.00 51.84 105 ALA A CA 1
ATOM 836 C C . ALA A 1 105 ? 13.452 17.114 6.359 1.00 51.84 105 ALA A C 1
ATOM 838 O O . ALA A 1 105 ? 12.669 17.772 5.684 1.00 51.84 105 ALA A O 1
ATOM 839 N N . ALA A 1 106 ? 14.438 17.692 7.056 1.00 51.28 106 ALA A N 1
ATOM 840 C CA . ALA A 1 106 ? 14.632 19.140 7.141 1.00 51.28 106 ALA A CA 1
ATOM 841 C C . ALA A 1 106 ? 15.169 19.801 5.851 1.00 51.28 106 ALA A C 1
ATOM 843 O O . ALA A 1 106 ? 15.058 21.015 5.701 1.00 51.28 106 ALA A O 1
ATOM 844 N N . LYS A 1 107 ? 15.769 19.043 4.916 1.00 52.41 107 LYS A N 1
ATOM 845 C CA . LYS A 1 107 ? 16.420 19.609 3.714 1.00 52.41 107 LYS A CA 1
ATOM 846 C C . LYS A 1 107 ? 15.517 19.624 2.475 1.00 52.41 107 LYS A C 1
ATOM 848 O O . LYS A 1 107 ? 15.830 20.303 1.499 1.00 52.41 107 LYS A O 1
ATOM 853 N N . TYR A 1 108 ? 14.401 18.899 2.500 1.00 56.00 108 TYR A N 1
ATOM 854 C CA . TYR A 1 108 ? 13.523 18.734 1.345 1.00 56.00 108 TYR A CA 1
ATOM 855 C C . TYR A 1 108 ? 12.134 19.296 1.639 1.00 56.00 108 TYR A C 1
ATOM 857 O O . TYR A 1 108 ? 11.504 18.941 2.631 1.00 56.00 108 TYR A O 1
ATOM 865 N N . LYS A 1 109 ? 11.645 20.167 0.752 1.00 57.50 109 LYS A N 1
ATOM 866 C CA . LYS A 1 109 ? 10.251 20.620 0.781 1.00 57.50 109 LYS A CA 1
ATOM 867 C C . LYS A 1 109 ? 9.333 19.496 0.319 1.00 57.50 109 LYS A C 1
ATOM 869 O O . LYS A 1 109 ? 9.697 18.712 -0.561 1.00 57.50 109 LYS A O 1
ATOM 874 N N . ASN A 1 110 ? 8.130 19.462 0.875 1.00 59.53 110 ASN A N 1
ATOM 875 C CA . ASN A 1 110 ? 7.039 18.661 0.360 1.00 59.53 110 ASN A CA 1
ATOM 876 C C . ASN A 1 110 ? 6.843 18.988 -1.123 1.00 59.53 110 ASN A C 1
ATOM 878 O O . ASN A 1 110 ? 6.466 20.106 -1.469 1.00 59.53 110 ASN A O 1
ATOM 882 N N . ILE A 1 111 ? 7.077 18.029 -2.012 1.00 59.72 111 ILE A N 1
ATOM 883 C CA . ILE A 1 111 ? 6.890 18.254 -3.452 1.00 59.72 111 ILE A CA 1
ATOM 884 C C . ILE A 1 111 ? 5.411 18.413 -3.835 1.00 59.72 111 ILE A C 1
ATOM 886 O O . ILE A 1 111 ? 5.118 18.926 -4.910 1.00 59.72 111 ILE A O 1
ATOM 890 N N . HIS A 1 112 ? 4.486 17.975 -2.973 1.00 57.12 112 HIS A N 1
ATOM 891 C CA . HIS A 1 112 ? 3.046 18.043 -3.215 1.00 57.12 112 HIS A CA 1
ATOM 892 C C . HIS A 1 112 ? 2.396 19.291 -2.616 1.00 57.12 112 HIS A C 1
ATOM 894 O O . HIS A 1 112 ? 1.434 19.788 -3.194 1.00 57.12 112 HIS A O 1
ATOM 900 N N . THR A 1 113 ? 2.897 19.799 -1.484 1.00 61.97 113 THR A N 1
ATOM 901 C CA . THR A 1 113 ? 2.303 20.971 -0.808 1.00 61.97 113 THR A CA 1
ATOM 902 C C . THR A 1 113 ? 3.189 22.215 -0.823 1.00 61.97 113 THR A C 1
ATOM 904 O O . THR A 1 113 ? 2.709 23.304 -0.541 1.00 61.97 113 THR A O 1
ATOM 907 N N . GLY A 1 114 ? 4.475 22.090 -1.164 1.00 56.50 114 GLY A N 1
ATOM 908 C CA . GLY A 1 114 ? 5.448 23.185 -1.086 1.00 56.50 114 GLY A CA 1
ATOM 909 C C . GLY A 1 114 ? 5.892 23.531 0.341 1.00 56.50 114 GLY A C 1
ATOM 910 O O . GLY A 1 114 ? 6.845 24.299 0.510 1.00 56.50 114 GLY A O 1
ATOM 911 N N . ASP A 1 115 ? 5.256 22.939 1.353 1.00 58.66 115 ASP A N 1
ATOM 912 C CA . ASP A 1 115 ? 5.570 23.154 2.762 1.00 58.66 115 ASP A CA 1
ATOM 913 C C . ASP A 1 115 ? 6.912 22.520 3.143 1.00 58.66 115 ASP A C 1
ATOM 915 O O . ASP A 1 115 ? 7.330 21.526 2.544 1.00 58.66 115 ASP A O 1
ATOM 919 N N . PRO A 1 116 ? 7.590 23.016 4.189 1.00 53.72 116 PRO A N 1
ATOM 920 C CA . PRO A 1 116 ? 8.791 22.392 4.747 1.00 53.72 116 PRO A CA 1
ATOM 921 C C . PRO A 1 116 ? 8.462 21.118 5.557 1.00 53.72 116 PRO A C 1
ATOM 923 O O . PRO A 1 116 ? 9.022 20.891 6.626 1.00 53.72 116 PRO A O 1
ATOM 926 N N . SER A 1 117 ? 7.520 20.296 5.085 1.00 60.78 117 SER A N 1
ATOM 927 C CA . SER A 1 117 ? 7.087 19.062 5.739 1.00 60.78 117 SER A CA 1
ATOM 928 C C . SER A 1 117 ? 7.340 17.859 4.834 1.00 60.78 117 SER A C 1
ATOM 930 O O . SER A 1 117 ? 6.864 17.779 3.706 1.00 60.78 117 SER A O 1
ATOM 932 N N . PHE A 1 118 ? 8.110 16.889 5.314 1.00 64.25 118 PHE A N 1
ATOM 933 C CA . PHE A 1 118 ? 8.366 15.677 4.548 1.00 64.25 118 PHE A CA 1
ATOM 934 C C . PHE A 1 118 ? 7.344 14.586 4.913 1.00 64.25 118 PHE A C 1
ATOM 936 O O . PHE A 1 118 ? 7.095 14.375 6.103 1.00 64.25 118 PHE A O 1
ATOM 943 N N . PRO A 1 119 ? 6.740 13.873 3.944 1.00 68.00 119 PRO A N 1
ATOM 944 C CA . PRO A 1 119 ? 5.808 12.793 4.252 1.00 68.00 119 PRO A CA 1
ATOM 945 C C . PRO A 1 119 ? 6.529 11.607 4.916 1.00 68.00 119 PRO A C 1
ATOM 947 O O . PRO A 1 119 ? 7.297 10.893 4.277 1.00 68.00 119 PRO A O 1
ATOM 950 N N . MET A 1 120 ? 6.251 11.370 6.202 1.00 76.75 120 MET A N 1
ATOM 951 C CA . MET A 1 120 ? 6.864 10.305 7.015 1.00 76.75 120 MET A CA 1
ATOM 952 C C . MET A 1 120 ? 5.945 9.083 7.178 1.00 76.75 120 MET A C 1
ATOM 954 O O . MET A 1 120 ? 5.781 8.557 8.274 1.00 76.75 120 MET A O 1
ATOM 958 N N . TYR A 1 121 ? 5.324 8.598 6.098 1.00 81.31 121 TYR A N 1
ATOM 959 C CA . TYR A 1 121 ? 4.375 7.474 6.188 1.00 81.31 121 TYR A CA 1
ATOM 960 C C . TYR A 1 121 ? 5.004 6.174 6.702 1.00 81.31 121 TYR A C 1
ATOM 962 O O . TYR A 1 121 ? 4.303 5.358 7.292 1.00 81.31 121 TYR A O 1
ATOM 970 N N . VAL A 1 122 ? 6.314 5.975 6.509 1.00 82.12 122 VAL A N 1
ATOM 971 C CA . VAL A 1 122 ? 7.006 4.793 7.046 1.00 82.12 122 VAL A CA 1
ATOM 972 C C . VAL A 1 122 ? 6.990 4.785 8.576 1.00 82.12 122 VAL A C 1
ATOM 974 O O . VAL A 1 122 ? 6.776 3.722 9.145 1.00 82.12 122 VAL A O 1
ATOM 977 N N . ALA A 1 123 ? 7.055 5.955 9.226 1.00 84.44 123 ALA A N 1
ATOM 978 C CA . ALA A 1 123 ? 6.955 6.065 10.683 1.00 84.44 123 ALA A CA 1
ATOM 979 C C . ALA A 1 123 ? 5.659 5.442 11.226 1.00 84.44 123 ALA A C 1
ATOM 981 O O . ALA A 1 123 ? 5.669 4.814 12.277 1.00 84.44 123 ALA A O 1
ATOM 982 N N . LEU A 1 124 ? 4.554 5.544 10.473 1.00 87.19 124 LEU A N 1
ATOM 983 C CA . LEU A 1 124 ? 3.238 4.994 10.829 1.00 87.19 124 LEU A CA 1
ATOM 984 C C . LEU A 1 124 ? 3.139 3.464 10.722 1.00 87.19 124 LEU A C 1
ATOM 986 O O . LEU A 1 124 ? 2.054 2.919 10.912 1.00 87.19 124 LEU A O 1
ATOM 990 N N . ARG A 1 125 ? 4.229 2.764 10.415 1.00 86.25 125 ARG A N 1
ATOM 991 C CA . ARG A 1 125 ? 4.300 1.293 10.423 1.00 86.25 125 ARG A CA 1
ATOM 992 C C . ARG A 1 125 ? 5.627 0.767 10.971 1.00 86.25 125 ARG A C 1
ATOM 994 O O . ARG A 1 125 ? 5.910 -0.418 10.844 1.00 86.25 125 ARG A O 1
ATOM 1001 N N . SER A 1 126 ? 6.438 1.654 11.535 1.00 84.81 126 SER A N 1
ATOM 1002 C CA . SER A 1 126 ? 7.721 1.321 12.136 1.00 84.81 126 SER A CA 1
ATOM 1003 C C . SER A 1 126 ? 7.509 0.586 13.463 1.00 84.81 126 SER A C 1
ATOM 1005 O O . SER A 1 126 ? 6.759 1.093 14.306 1.00 84.81 126 SER A O 1
ATOM 1007 N N . PRO A 1 127 ? 8.149 -0.574 13.675 1.00 81.94 127 PRO A N 1
ATOM 1008 C CA . PRO A 1 127 ? 7.979 -1.341 14.902 1.00 81.94 127 PRO A CA 1
ATOM 1009 C C . PRO A 1 127 ? 8.558 -0.597 16.118 1.00 81.94 127 PRO A C 1
ATOM 1011 O O . PRO A 1 127 ? 9.416 0.276 15.986 1.00 81.94 127 PRO A O 1
ATOM 1014 N N . ALA A 1 128 ? 8.047 -0.913 17.311 1.00 77.56 128 ALA A N 1
ATOM 1015 C CA . ALA A 1 128 ? 8.435 -0.248 18.561 1.00 77.56 128 ALA A CA 1
ATOM 1016 C C . ALA A 1 128 ? 9.684 -0.846 19.229 1.00 77.56 128 ALA A C 1
ATOM 1018 O O . ALA A 1 128 ? 10.263 -0.223 20.112 1.00 77.56 128 ALA A O 1
ATOM 1019 N N . ASN A 1 129 ? 10.078 -2.056 18.831 1.00 66.50 129 ASN A N 1
ATOM 1020 C CA . ASN A 1 129 ? 11.162 -2.847 19.419 1.00 66.50 129 ASN A CA 1
ATOM 1021 C C . ASN A 1 129 ? 12.494 -2.740 18.652 1.00 66.50 129 ASN A C 1
ATOM 1023 O O . ASN A 1 129 ? 13.448 -3.427 19.005 1.00 66.50 129 ASN A O 1
ATOM 1027 N N . GLU A 1 130 ? 12.574 -1.895 17.625 1.00 67.94 130 GLU A N 1
ATOM 1028 C CA . GLU A 1 130 ? 13.812 -1.641 16.888 1.00 67.94 130 GLU A CA 1
ATOM 1029 C C . GLU A 1 130 ? 14.475 -0.343 17.366 1.00 67.94 130 GLU A C 1
ATOM 1031 O O . GLU A 1 130 ? 13.793 0.656 17.603 1.00 67.94 130 GLU A O 1
ATOM 1036 N N . ASP A 1 131 ? 15.813 -0.323 17.427 1.00 72.56 131 ASP A N 1
ATOM 1037 C CA . ASP A 1 131 ? 16.639 0.875 17.673 1.00 72.56 131 ASP A CA 1
ATOM 1038 C C . ASP A 1 131 ? 16.625 1.834 16.462 1.00 72.56 131 ASP A C 1
ATOM 1040 O O . ASP A 1 131 ? 17.652 2.259 15.923 1.00 72.56 131 ASP A O 1
ATOM 1044 N N . MET A 1 132 ? 15.429 2.171 15.990 1.00 77.50 132 MET A N 1
ATOM 1045 C CA . MET A 1 132 ? 15.191 3.082 14.886 1.00 77.50 132 MET A CA 1
ATOM 1046 C C . MET A 1 132 ? 14.767 4.448 15.423 1.00 77.50 132 MET A C 1
ATOM 1048 O O . MET A 1 132 ? 13.994 4.569 16.370 1.00 77.50 132 MET A O 1
ATOM 1052 N N . LYS A 1 133 ? 15.258 5.510 14.782 1.00 79.88 133 LYS A N 1
ATOM 1053 C CA . LYS A 1 133 ? 14.821 6.886 15.029 1.00 79.88 133 LYS A CA 1
ATOM 1054 C C . LYS A 1 133 ? 14.444 7.531 13.711 1.00 79.88 133 LYS A C 1
ATOM 1056 O O . LYS A 1 133 ? 15.161 7.387 12.723 1.00 79.88 133 LYS A O 1
ATOM 1061 N N . MET A 1 134 ? 13.339 8.266 13.714 1.00 80.56 134 MET A N 1
ATOM 1062 C CA . MET A 1 134 ? 12.919 9.087 12.583 1.00 80.56 134 MET A CA 1
ATOM 1063 C C . MET A 1 134 ? 12.758 10.513 13.082 1.00 80.56 134 MET A C 1
ATOM 1065 O O . MET A 1 134 ? 11.851 10.811 13.856 1.00 80.56 134 MET A O 1
ATOM 1069 N N . ILE A 1 135 ? 13.685 11.378 12.685 1.00 78.50 135 ILE A N 1
ATOM 1070 C CA . ILE A 1 135 ? 13.760 12.737 13.214 1.00 78.50 135 ILE A CA 1
ATOM 1071 C C . ILE A 1 135 ? 12.902 13.669 12.361 1.00 78.50 135 ILE A C 1
ATOM 1073 O O . ILE A 1 135 ? 13.117 13.797 11.151 1.00 78.50 135 ILE A O 1
ATOM 1077 N N . GLY A 1 136 ? 11.916 14.294 13.003 1.00 75.06 136 GLY A N 1
ATOM 1078 C CA . GLY A 1 136 ? 11.045 15.290 12.397 1.00 75.06 136 GLY A CA 1
ATOM 1079 C C . GLY A 1 136 ? 11.758 16.626 12.145 1.00 75.06 136 GLY A C 1
ATOM 1080 O O . GLY A 1 136 ? 12.900 16.823 12.567 1.00 75.06 136 GLY A O 1
ATOM 1081 N N . PRO A 1 137 ? 11.096 17.581 11.465 1.00 71.38 137 PRO A N 1
ATOM 1082 C CA . PRO A 1 137 ? 11.657 18.913 11.208 1.00 71.38 137 PRO A CA 1
ATOM 1083 C C . PRO A 1 137 ? 12.008 19.716 12.473 1.00 71.38 137 PRO A C 1
ATOM 1085 O O . PRO A 1 137 ? 12.830 20.624 12.410 1.00 71.38 137 PRO A O 1
ATOM 1088 N N . ASP A 1 138 ? 11.394 19.383 13.607 1.00 76.19 138 ASP A N 1
ATOM 1089 C CA . ASP A 1 138 ? 11.621 19.968 14.934 1.00 76.19 138 ASP A CA 1
ATOM 1090 C C . ASP A 1 138 ? 12.789 19.322 15.704 1.00 76.19 138 ASP A C 1
ATOM 1092 O O . ASP A 1 138 ? 13.100 19.737 16.819 1.00 76.19 138 ASP A O 1
ATOM 1096 N N . GLY A 1 139 ? 13.447 18.311 15.126 1.00 78.25 139 GLY A N 1
ATOM 1097 C CA . GLY A 1 139 ? 14.527 17.569 15.774 1.00 78.25 139 GLY A CA 1
ATOM 1098 C C . GLY A 1 139 ? 14.054 16.466 16.727 1.00 78.25 139 GLY A C 1
ATOM 1099 O O . GLY A 1 139 ? 14.893 15.810 17.345 1.00 78.25 139 GLY A O 1
ATOM 1100 N N . LEU A 1 140 ? 12.744 16.223 16.840 1.00 82.94 140 LEU A N 1
ATOM 1101 C CA . LEU A 1 140 ? 12.183 15.208 17.733 1.00 82.94 140 LEU A CA 1
ATOM 1102 C C . LEU A 1 140 ? 12.017 13.856 17.028 1.00 82.94 140 LEU A C 1
ATOM 1104 O O . LEU A 1 140 ? 11.792 13.783 15.819 1.00 82.94 140 LEU A O 1
ATOM 1108 N N . ASN A 1 141 ? 12.107 12.761 17.792 1.00 85.94 141 ASN A N 1
ATOM 1109 C CA . ASN A 1 141 ? 11.794 11.429 17.277 1.00 85.94 141 ASN A CA 1
ATOM 1110 C C . ASN A 1 141 ? 10.277 11.279 17.113 1.00 85.94 141 ASN A C 1
ATOM 1112 O O . ASN A 1 141 ? 9.537 11.223 18.095 1.00 85.94 141 ASN A O 1
ATOM 1116 N N . VAL A 1 142 ? 9.799 11.177 15.874 1.00 85.06 142 VAL A N 1
ATOM 1117 C CA . VAL A 1 142 ? 8.355 11.073 15.618 1.00 85.06 142 VAL A CA 1
ATOM 1118 C C . VAL A 1 142 ? 7.778 9.720 16.029 1.00 85.06 142 VAL A C 1
ATOM 1120 O O . VAL A 1 142 ? 6.576 9.628 16.285 1.00 85.06 142 VAL A O 1
ATOM 1123 N N . LEU A 1 143 ? 8.618 8.683 16.130 1.00 87.56 143 LEU A N 1
ATOM 1124 C CA . LEU A 1 143 ? 8.191 7.334 16.507 1.00 87.56 143 LEU A CA 1
ATOM 1125 C C . LEU A 1 143 ? 7.593 7.293 17.916 1.00 87.56 143 LEU A C 1
ATOM 1127 O O . LEU A 1 143 ? 6.551 6.673 18.101 1.00 87.56 143 LEU A O 1
ATOM 1131 N N . ASP A 1 144 ? 8.147 8.054 18.863 1.00 89.38 144 ASP A N 1
ATOM 1132 C CA . ASP A 1 144 ? 7.645 8.117 20.241 1.00 89.38 144 ASP A CA 1
ATOM 1133 C C . ASP A 1 144 ? 6.172 8.561 20.276 1.00 89.38 144 ASP A C 1
ATOM 1135 O O . ASP A 1 144 ? 5.331 7.991 20.978 1.00 89.38 144 ASP A O 1
ATOM 1139 N N . SER A 1 145 ? 5.833 9.568 19.465 1.00 89.81 145 SER A N 1
ATOM 1140 C CA . SER A 1 145 ? 4.460 10.066 19.345 1.00 89.81 145 SER A CA 1
ATOM 1141 C C . SER A 1 145 ? 3.549 9.064 18.638 1.00 89.81 145 SER A C 1
ATOM 1143 O O . SER A 1 145 ? 2.408 8.874 19.062 1.00 89.81 145 SER A O 1
ATOM 1145 N N . VAL A 1 146 ? 4.043 8.403 17.587 1.00 91.56 146 VAL A N 1
ATOM 1146 C CA . VAL A 1 146 ? 3.296 7.368 16.858 1.00 91.56 146 VAL A CA 1
ATOM 1147 C C . VAL A 1 146 ? 2.953 6.199 17.782 1.00 91.56 146 VAL A C 1
ATOM 1149 O O . VAL A 1 146 ? 1.780 5.844 17.903 1.00 91.56 146 VAL A O 1
ATOM 1152 N N . HIS A 1 147 ? 3.936 5.648 18.492 1.00 92.31 147 HIS A N 1
ATOM 1153 C CA . HIS A 1 147 ? 3.741 4.502 19.383 1.00 92.31 147 HIS A CA 1
ATOM 1154 C C . HIS A 1 147 ? 2.856 4.850 20.581 1.00 92.31 147 HIS A C 1
ATOM 1156 O O . HIS A 1 147 ? 1.993 4.056 20.958 1.00 92.31 147 HIS A O 1
ATOM 1162 N N . LYS A 1 148 ? 2.966 6.072 21.121 1.00 93.12 148 LYS A N 1
ATOM 1163 C CA . LYS A 1 148 ? 2.032 6.565 22.144 1.00 93.12 148 LYS A CA 1
ATOM 1164 C C . LYS A 1 148 ? 0.588 6.578 21.635 1.00 93.12 148 LYS A C 1
ATOM 1166 O O . LYS A 1 148 ? -0.315 6.169 22.363 1.00 93.12 148 LYS A O 1
ATOM 1171 N N . GLN A 1 149 ? 0.354 7.028 20.401 1.00 95.19 149 GLN A N 1
ATOM 1172 C CA . GLN A 1 149 ? -0.988 7.010 19.810 1.00 95.19 149 GLN A CA 1
ATOM 1173 C C . GLN A 1 149 ? -1.479 5.588 19.527 1.00 95.19 149 GLN A C 1
ATOM 1175 O O . GLN A 1 149 ? -2.649 5.295 19.766 1.00 95.19 149 GLN A O 1
ATOM 1180 N N . TRP A 1 150 ? -0.607 4.678 19.090 1.00 93.38 150 TRP A N 1
ATOM 1181 C CA . TRP A 1 150 ? -0.979 3.272 18.916 1.00 93.38 150 TRP A CA 1
ATOM 1182 C C . TRP A 1 150 ? -1.412 2.625 20.225 1.00 93.38 150 TRP A C 1
ATOM 1184 O O . TRP A 1 150 ? -2.457 1.983 20.242 1.00 93.38 150 TRP A O 1
ATOM 1194 N N . ALA A 1 151 ? -0.695 2.864 21.325 1.00 92.12 151 ALA A N 1
ATOM 1195 C CA . ALA A 1 151 ? -1.078 2.353 22.641 1.00 92.12 151 ALA A CA 1
ATOM 1196 C C . ALA A 1 151 ? -2.463 2.867 23.081 1.00 92.12 151 ALA A C 1
ATOM 1198 O O . ALA A 1 151 ? -3.255 2.129 23.671 1.00 92.12 151 ALA A O 1
ATOM 1199 N N . LEU A 1 152 ? -2.798 4.123 22.762 1.00 95.62 152 LEU A N 1
ATOM 1200 C CA . LEU A 1 152 ? -4.131 4.678 23.019 1.00 95.62 152 LEU A CA 1
ATOM 1201 C C . LEU A 1 152 ? -5.207 4.007 22.156 1.00 95.62 152 LEU A C 1
ATOM 1203 O O . LEU A 1 152 ? -6.261 3.640 22.681 1.00 95.62 152 LEU A O 1
ATOM 1207 N N . ILE A 1 153 ? -4.940 3.814 20.861 1.00 94.56 153 ILE A N 1
ATOM 1208 C CA . ILE A 1 153 ? -5.848 3.129 19.929 1.00 94.56 153 ILE A CA 1
ATOM 1209 C C . ILE A 1 153 ? -6.072 1.682 20.372 1.00 94.56 153 ILE A C 1
ATOM 1211 O O . ILE A 1 153 ? -7.216 1.235 20.434 1.00 94.56 153 ILE A O 1
ATOM 1215 N N . GLU A 1 154 ? -5.008 0.958 20.712 1.00 91.06 154 GLU A N 1
ATOM 1216 C CA . GLU A 1 154 ? -5.067 -0.423 21.182 1.00 91.06 154 GLU A CA 1
ATOM 1217 C C . GLU A 1 154 ? -5.887 -0.532 22.467 1.00 91.06 154 GLU A C 1
ATOM 1219 O O . GLU A 1 154 ? -6.824 -1.335 22.536 1.00 91.06 154 GLU A O 1
ATOM 1224 N N . LYS A 1 155 ? -5.600 0.321 23.458 1.00 92.81 155 LYS A N 1
ATOM 1225 C CA . LYS A 1 155 ? -6.344 0.366 24.718 1.00 92.81 155 LYS A CA 1
ATOM 1226 C C . LYS A 1 155 ? -7.823 0.633 24.465 1.00 92.81 155 LYS A C 1
ATOM 1228 O O . LYS A 1 155 ? -8.667 -0.145 24.905 1.00 92.81 155 LYS A O 1
ATOM 1233 N N . PHE A 1 156 ? -8.151 1.693 23.730 1.00 94.12 156 PHE A N 1
ATOM 1234 C CA . PHE A 1 156 ? -9.539 2.069 23.477 1.00 94.12 156 PHE A CA 1
ATOM 1235 C C . PHE A 1 156 ? -10.287 0.992 22.682 1.00 94.12 156 PHE A C 1
ATOM 1237 O O . PHE A 1 156 ? -11.383 0.572 23.059 1.00 94.12 156 PHE A O 1
ATOM 1244 N N . ALA A 1 157 ? -9.678 0.467 21.620 1.00 90.81 157 ALA A N 1
ATOM 1245 C CA . ALA A 1 157 ? -10.295 -0.570 20.810 1.00 90.81 157 ALA A CA 1
ATOM 1246 C C . ALA A 1 157 ? -10.479 -1.878 21.602 1.00 90.81 157 ALA A C 1
ATOM 1248 O O . ALA A 1 157 ? -11.486 -2.562 21.421 1.00 90.81 157 ALA A O 1
ATOM 1249 N N . THR A 1 158 ? -9.569 -2.207 22.523 1.00 86.69 158 THR A N 1
ATOM 1250 C CA . THR A 1 158 ? -9.721 -3.336 23.457 1.00 86.69 158 THR A CA 1
ATOM 1251 C C . THR A 1 158 ? -10.871 -3.107 24.433 1.00 86.69 158 THR A C 1
ATOM 1253 O O . THR A 1 158 ? -11.681 -4.009 24.644 1.00 86.69 158 THR A O 1
ATOM 1256 N N . GLN A 1 159 ? -11.022 -1.900 24.979 1.00 89.56 159 GLN A N 1
ATOM 1257 C CA . GLN A 1 159 ? -12.135 -1.555 25.870 1.00 89.56 159 GLN A CA 1
ATOM 1258 C C . GLN A 1 159 ? -13.501 -1.670 25.176 1.00 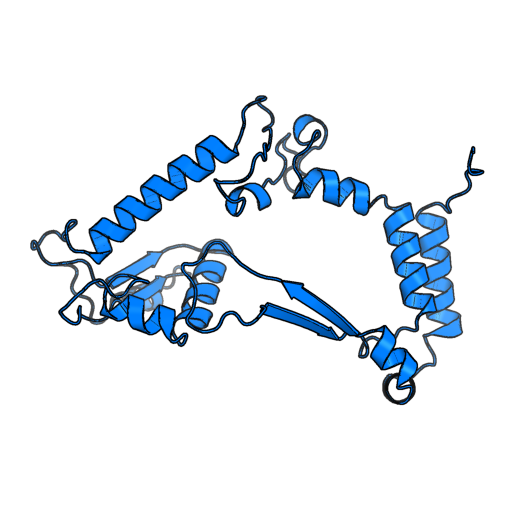89.56 159 GLN A C 1
ATOM 1260 O O . GLN A 1 159 ? -14.446 -2.217 25.747 1.00 89.56 159 GLN A O 1
ATOM 1265 N N . ILE A 1 160 ? -13.599 -1.229 23.919 1.00 89.19 160 ILE A N 1
ATOM 1266 C CA . ILE A 1 160 ? -14.791 -1.421 23.076 1.00 89.19 160 ILE A CA 1
ATOM 1267 C C . ILE A 1 160 ? -15.030 -2.918 22.812 1.00 89.19 160 ILE 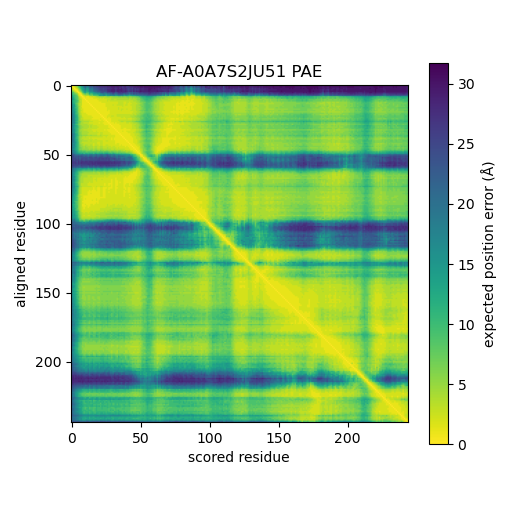A C 1
ATOM 1269 O O . ILE A 1 160 ? -16.157 -3.418 22.925 1.00 89.19 160 ILE A O 1
ATOM 1273 N N . ARG A 1 161 ? -13.965 -3.668 22.486 1.00 85.19 161 ARG A N 1
ATOM 1274 C CA . ARG A 1 161 ? -14.048 -5.103 22.168 1.00 85.19 161 ARG A CA 1
ATOM 1275 C C . ARG A 1 161 ? -14.473 -5.969 23.351 1.00 85.19 161 ARG A C 1
ATOM 1277 O O . ARG A 1 161 ? -15.262 -6.892 23.165 1.00 85.19 161 ARG A O 1
ATOM 1284 N N . THR A 1 162 ? -14.017 -5.622 24.547 1.00 81.94 162 THR A N 1
ATOM 1285 C CA . THR A 1 162 ? -14.325 -6.309 25.812 1.00 81.94 162 THR A CA 1
ATOM 1286 C C . THR A 1 162 ? -15.614 -5.814 26.471 1.00 81.94 162 THR A C 1
ATOM 1288 O O . THR A 1 162 ? -16.104 -6.447 27.398 1.00 81.94 162 THR A O 1
ATOM 1291 N N . GLY A 1 163 ? -16.200 -4.712 25.983 1.00 85.88 163 GLY A N 1
ATOM 1292 C CA . GLY A 1 163 ? -17.437 -4.147 26.535 1.00 85.88 163 GLY A CA 1
ATOM 1293 C C . GLY A 1 163 ? -17.243 -3.364 27.834 1.00 85.88 163 GLY A C 1
ATOM 1294 O O . GLY A 1 163 ? -18.220 -3.091 28.528 1.00 85.88 163 GLY A O 1
ATOM 1295 N N . GLN A 1 164 ? -16.000 -2.987 28.153 1.00 90.19 164 GLN A N 1
ATOM 1296 C CA . GLN A 1 164 ? -15.703 -2.033 29.224 1.00 90.19 164 GLN A CA 1
ATOM 1297 C C . GLN A 1 164 ? -16.265 -0.648 28.890 1.00 90.19 164 GLN A C 1
ATOM 1299 O O . GLN A 1 164 ? -16.820 0.018 29.759 1.00 90.19 164 GLN A O 1
ATOM 1304 N N . VAL A 1 165 ? -16.164 -0.239 27.620 1.00 92.31 165 VAL A N 1
ATOM 1305 C CA . VAL A 1 165 ? -16.869 0.939 27.104 1.00 92.31 165 VAL A CA 1
ATOM 1306 C C . VAL A 1 165 ? -18.220 0.496 26.556 1.00 92.31 165 VAL A C 1
ATOM 1308 O O . VAL A 1 165 ? -18.309 -0.384 25.694 1.00 92.31 165 VAL A O 1
ATOM 1311 N N . LYS A 1 166 ? -19.271 1.117 27.085 1.00 91.94 166 LYS A N 1
ATOM 1312 C CA . LYS A 1 166 ? -20.670 0.824 26.783 1.00 91.94 166 LYS A CA 1
ATOM 1313 C C . LYS A 1 166 ? -21.318 2.013 26.081 1.00 91.94 166 LYS A C 1
ATOM 1315 O O . LYS A 1 166 ? -20.878 3.148 26.251 1.00 91.94 166 LYS A O 1
ATOM 1320 N N . GLY A 1 167 ? -22.350 1.734 25.291 1.00 92.38 167 GLY A N 1
ATOM 1321 C CA . GLY A 1 167 ? -23.245 2.754 24.754 1.00 92.38 167 GLY A CA 1
ATOM 1322 C C . GLY A 1 167 ? -24.094 3.390 25.855 1.00 92.38 167 GLY A C 1
ATOM 1323 O O . GLY A 1 167 ? -24.019 3.004 27.024 1.00 92.38 167 GLY A O 1
ATOM 1324 N N . VAL A 1 168 ? -24.932 4.351 25.471 1.00 93.81 168 VAL A N 1
ATOM 1325 C CA . VAL A 1 168 ? -25.780 5.101 26.410 1.00 93.81 168 VAL A CA 1
ATOM 1326 C C . VAL A 1 168 ? -26.769 4.202 27.164 1.00 93.81 168 VAL A C 1
ATOM 1328 O O . VAL A 1 168 ? -27.016 4.434 28.343 1.00 93.81 168 VAL A O 1
ATOM 1331 N N . SER A 1 169 ? -27.258 3.120 26.547 1.00 92.81 169 SER A N 1
ATOM 1332 C CA . SER A 1 169 ? -28.086 2.103 27.219 1.00 92.81 169 SER A CA 1
ATOM 1333 C C . SER A 1 169 ? -27.328 1.190 28.189 1.00 92.81 169 SER A C 1
ATOM 1335 O O . SER A 1 169 ? -27.920 0.292 28.789 1.00 92.81 169 SER A O 1
ATOM 1337 N N . GLY A 1 170 ? -26.006 1.330 28.309 1.00 92.62 170 GLY A N 1
ATOM 1338 C CA . GLY A 1 170 ? -25.167 0.389 29.049 1.00 92.62 170 GLY A CA 1
ATOM 1339 C C . GLY A 1 170 ? -24.895 -0.926 28.304 1.00 92.62 170 GLY A C 1
ATOM 1340 O O . GLY A 1 170 ? -24.256 -1.823 28.866 1.00 92.62 170 GLY A O 1
ATOM 1341 N N . GLN A 1 171 ? -25.339 -1.052 27.049 1.00 90.50 171 GLN A N 1
ATOM 1342 C CA . GLN A 1 171 ? -25.043 -2.198 26.190 1.00 90.50 171 GLN A CA 1
ATOM 1343 C C . GLN A 1 171 ? -23.665 -2.074 25.528 1.00 90.50 171 GLN A C 1
ATOM 1345 O O . GLN A 1 171 ? -23.105 -0.988 25.373 1.00 90.50 171 GLN A O 1
ATOM 1350 N N . GLN A 1 172 ? -23.092 -3.208 25.130 1.00 89.31 172 GLN A N 1
ATOM 1351 C CA . GLN A 1 172 ? -21.816 -3.234 24.417 1.00 89.31 172 GLN A CA 1
ATOM 1352 C C . GLN A 1 172 ? -21.958 -2.645 23.006 1.00 89.31 172 GLN A C 1
ATOM 1354 O O . GLN A 1 172 ? -22.882 -2.988 22.271 1.00 89.31 172 GLN A O 1
ATOM 1359 N N . ILE A 1 173 ? -20.987 -1.829 22.588 1.00 90.50 173 ILE A N 1
ATOM 1360 C CA . ILE A 1 173 ? -20.927 -1.290 21.223 1.00 90.50 173 ILE A CA 1
ATOM 1361 C C . ILE A 1 173 ? -20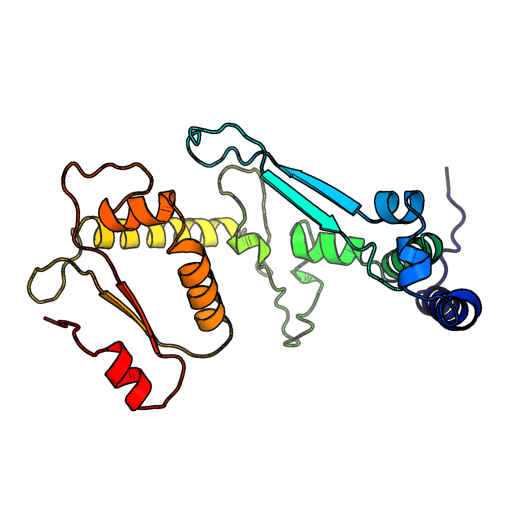.500 -2.401 20.255 1.00 90.50 173 ILE A C 1
ATOM 1363 O O . ILE A 1 173 ? -19.422 -2.990 20.406 1.00 90.50 173 ILE A O 1
ATOM 1367 N N . ARG A 1 174 ? -21.339 -2.687 19.253 1.00 88.38 174 ARG A N 1
ATOM 1368 C CA . ARG A 1 174 ? -21.124 -3.758 18.255 1.00 88.38 174 ARG A CA 1
ATOM 1369 C C . ARG A 1 174 ? -20.962 -3.240 16.831 1.00 88.38 174 ARG A C 1
ATOM 1371 O O . ARG A 1 174 ? -20.243 -3.854 16.041 1.00 88.38 174 ARG A O 1
ATOM 1378 N N . ASP A 1 175 ? -21.613 -2.126 16.535 1.00 91.06 175 ASP A N 1
ATOM 1379 C CA . ASP A 1 175 ? -21.718 -1.553 15.204 1.00 91.06 175 ASP A CA 1
ATOM 1380 C C . ASP A 1 175 ? -20.971 -0.220 15.165 1.00 91.06 175 ASP A C 1
ATOM 1382 O O . ASP A 1 175 ? -21.117 0.613 16.058 1.00 91.06 175 ASP A O 1
ATOM 1386 N N . VAL A 1 176 ? -20.138 -0.032 14.142 1.00 92.69 176 VAL A N 1
ATOM 1387 C CA . VAL A 1 176 ? -19.378 1.203 13.924 1.00 92.69 176 VAL A CA 1
ATOM 1388 C C . VAL A 1 176 ? -19.660 1.701 12.513 1.00 92.69 176 VAL A C 1
ATOM 1390 O O . VAL A 1 176 ? -19.496 0.955 11.544 1.00 92.69 176 VAL A O 1
ATOM 1393 N N . ILE A 1 177 ? -20.058 2.967 12.393 1.00 94.19 177 ILE A N 1
ATOM 1394 C CA . ILE A 1 177 ? -20.158 3.663 11.110 1.00 94.19 177 ILE A CA 1
ATOM 1395 C C . ILE A 1 177 ? -18.939 4.573 10.964 1.00 94.19 177 ILE A C 1
ATOM 1397 O O . ILE A 1 177 ? -18.734 5.488 11.757 1.00 94.19 177 ILE A O 1
ATOM 1401 N N . VAL A 1 178 ? -18.134 4.330 9.935 1.00 95.06 178 VAL A N 1
ATOM 1402 C CA . VAL A 1 178 ? -17.036 5.210 9.535 1.00 95.06 178 VAL A CA 1
ATOM 1403 C C . VAL A 1 178 ? -17.590 6.246 8.567 1.00 95.06 178 VAL A C 1
ATOM 1405 O O . VAL A 1 178 ? -17.988 5.906 7.452 1.00 95.06 178 VAL A O 1
ATOM 1408 N N . VAL A 1 179 ? -17.612 7.506 8.992 1.00 94.06 179 VAL A N 1
ATOM 1409 C CA . VAL A 1 179 ? -18.072 8.633 8.175 1.00 94.06 179 VAL A CA 1
ATOM 1410 C C . VAL A 1 179 ? -16.864 9.424 7.696 1.00 94.06 179 VAL A C 1
ATOM 1412 O O . VAL A 1 179 ? -16.062 9.894 8.502 1.00 94.06 179 VAL A O 1
ATOM 1415 N N . GLY A 1 180 ? -16.722 9.586 6.385 1.00 91.88 180 GLY A N 1
ATOM 1416 C CA . GLY A 1 180 ? -15.668 10.421 5.818 1.00 91.88 180 GLY A CA 1
ATOM 1417 C C . GLY A 1 180 ? -15.449 10.170 4.334 1.00 91.88 180 GLY A C 1
ATOM 1418 O O . GLY A 1 180 ? -15.888 9.168 3.786 1.00 91.88 180 GLY A O 1
ATOM 1419 N N . ARG A 1 181 ? -14.730 11.075 3.672 1.00 89.06 181 ARG A N 1
ATOM 1420 C CA . ARG A 1 181 ? -14.507 11.039 2.220 1.00 89.06 181 ARG A CA 1
ATOM 1421 C C . ARG A 1 181 ? -13.038 10.830 1.861 1.00 89.06 181 ARG A C 1
ATOM 1423 O O . ARG A 1 181 ? -12.143 11.136 2.645 1.00 89.06 181 ARG A O 1
ATOM 1430 N N . GLY A 1 182 ? -12.803 10.384 0.631 1.00 88.94 182 GLY A N 1
ATOM 1431 C CA . GLY A 1 182 ? -11.471 10.296 0.038 1.00 88.94 182 GLY A CA 1
ATOM 1432 C C . GLY A 1 182 ? -10.681 9.046 0.427 1.00 88.94 182 GLY A C 1
ATOM 1433 O O . GLY A 1 182 ? -11.221 8.055 0.922 1.00 88.94 182 GLY A O 1
ATOM 1434 N N . VAL A 1 183 ? -9.373 9.106 0.167 1.00 87.88 183 VAL A N 1
ATOM 1435 C CA . VAL A 1 183 ? -8.475 7.939 0.157 1.00 87.88 183 VAL A CA 1
ATOM 1436 C C . VAL A 1 183 ? -8.420 7.218 1.505 1.00 87.88 183 VAL A C 1
ATOM 1438 O O . VAL A 1 183 ? -8.385 5.994 1.524 1.00 87.88 183 VAL A O 1
ATOM 1441 N N . ALA A 1 184 ? -8.475 7.937 2.630 1.00 87.31 184 ALA A N 1
ATOM 1442 C CA . ALA A 1 184 ? -8.403 7.321 3.957 1.00 87.31 184 ALA A CA 1
ATOM 1443 C C . ALA A 1 184 ? -9.570 6.351 4.220 1.00 87.31 184 ALA A C 1
ATOM 1445 O O . ALA A 1 184 ? -9.354 5.210 4.626 1.00 87.31 184 ALA A O 1
ATOM 1446 N N . VAL A 1 185 ? -10.807 6.768 3.929 1.00 92.25 185 VAL A N 1
ATOM 1447 C CA . VAL A 1 185 ? -11.993 5.916 4.120 1.00 92.25 185 VAL A CA 1
ATOM 1448 C C . VAL A 1 185 ? -12.018 4.772 3.110 1.00 92.25 185 VAL A C 1
ATOM 1450 O O . VAL A 1 185 ? -12.358 3.646 3.471 1.00 92.25 185 VAL A O 1
ATOM 1453 N N . MET A 1 186 ? -11.585 5.021 1.870 1.00 92.06 186 MET A N 1
ATOM 1454 C CA . MET A 1 186 ? -11.434 3.970 0.858 1.00 92.06 186 MET A CA 1
ATOM 1455 C C . MET A 1 186 ? -10.397 2.916 1.270 1.00 92.06 186 MET A C 1
ATOM 1457 O O . MET A 1 186 ? -10.646 1.725 1.105 1.00 92.06 186 MET A O 1
ATOM 1461 N N . ALA A 1 187 ? -9.270 3.330 1.855 1.00 91.94 187 ALA A N 1
ATOM 1462 C CA . ALA A 1 187 ? -8.242 2.420 2.351 1.00 91.94 187 ALA A CA 1
ATOM 1463 C C . ALA A 1 187 ? -8.756 1.572 3.523 1.00 91.94 187 ALA A C 1
ATOM 1465 O O . ALA A 1 187 ? -8.598 0.354 3.513 1.00 91.94 187 ALA A O 1
ATOM 1466 N N . LEU A 1 188 ? -9.445 2.181 4.497 1.00 93.19 188 LEU A N 1
ATOM 1467 C CA . LEU A 1 188 ? -10.077 1.441 5.598 1.00 93.19 188 LEU A CA 1
ATOM 1468 C C . LEU A 1 188 ? -11.108 0.426 5.089 1.00 93.19 188 LEU A C 1
ATOM 1470 O O . LEU A 1 188 ? -11.155 -0.704 5.577 1.00 93.19 188 LEU A O 1
ATOM 1474 N N . ARG A 1 189 ? -11.909 0.809 4.086 1.00 93.81 189 ARG A N 1
ATOM 1475 C CA . ARG A 1 189 ? -12.863 -0.089 3.427 1.00 93.81 189 ARG A CA 1
ATOM 1476 C C . ARG A 1 189 ? -12.149 -1.259 2.756 1.00 93.81 189 ARG A C 1
ATOM 1478 O O . ARG A 1 189 ? -12.557 -2.397 2.964 1.00 93.81 189 ARG A O 1
ATOM 1485 N N . PHE A 1 190 ? -11.081 -0.987 2.007 1.00 94.50 190 PHE A N 1
ATOM 1486 C CA . PHE A 1 190 ? -10.258 -2.009 1.362 1.00 94.50 190 PHE A CA 1
ATOM 1487 C C . PHE A 1 190 ? -9.704 -3.017 2.379 1.00 94.50 190 PHE A C 1
ATOM 1489 O O . PHE A 1 190 ? -9.906 -4.217 2.204 1.00 94.50 190 PHE A O 1
ATOM 1496 N N . PHE A 1 191 ? -9.089 -2.551 3.473 1.00 92.31 191 PHE A N 1
ATOM 1497 C CA . PHE A 1 191 ? -8.566 -3.441 4.515 1.00 92.31 191 PHE A CA 1
ATOM 1498 C C . PHE A 1 191 ? -9.668 -4.272 5.175 1.00 92.31 191 PHE A C 1
ATOM 1500 O O . PHE A 1 191 ? -9.501 -5.475 5.366 1.00 92.31 191 PHE A O 1
ATOM 1507 N N . TYR A 1 192 ? -10.813 -3.659 5.485 1.00 91.00 192 TYR A N 1
ATOM 1508 C CA . TYR A 1 192 ? -11.954 -4.382 6.040 1.00 91.00 192 TYR A CA 1
ATOM 1509 C C . TYR A 1 192 ? -12.464 -5.470 5.086 1.00 91.00 192 TYR A C 1
ATOM 1511 O O . TYR A 1 192 ? -12.667 -6.608 5.504 1.00 91.00 192 TYR A O 1
ATOM 1519 N N . ASP A 1 193 ? -12.654 -5.149 3.805 1.00 91.31 193 ASP A N 1
ATOM 1520 C CA . ASP A 1 193 ? -13.159 -6.103 2.818 1.00 91.31 193 ASP A CA 1
ATOM 1521 C C . ASP A 1 193 ? -12.163 -7.233 2.514 1.00 91.31 193 ASP A C 1
ATOM 1523 O O . ASP A 1 193 ? -12.597 -8.371 2.311 1.00 91.31 193 ASP A O 1
ATOM 1527 N N . ALA A 1 194 ? -10.857 -6.949 2.546 1.00 92.00 194 ALA A N 1
ATOM 1528 C CA . ALA A 1 194 ? -9.801 -7.946 2.391 1.00 92.00 194 ALA A CA 1
ATOM 1529 C C . ALA A 1 194 ? -9.719 -8.899 3.598 1.00 92.00 194 ALA A C 1
ATOM 1531 O O . ALA A 1 194 ? -9.634 -10.112 3.419 1.00 92.00 194 ALA A O 1
ATOM 1532 N N . LEU A 1 195 ? -9.797 -8.370 4.825 1.00 89.00 195 LEU A N 1
ATOM 1533 C CA . LEU A 1 195 ? -9.588 -9.151 6.051 1.00 89.00 195 LEU A CA 1
ATOM 1534 C C . LEU A 1 195 ? -10.859 -9.808 6.598 1.00 89.00 195 LEU A C 1
ATOM 1536 O O . LEU A 1 195 ? -10.772 -10.774 7.344 1.00 89.00 195 LEU A O 1
ATOM 1540 N N . ARG A 1 196 ? -12.070 -9.359 6.246 1.00 84.56 196 ARG A N 1
ATOM 1541 C CA . ARG A 1 196 ? -13.307 -9.912 6.848 1.00 84.56 196 ARG A CA 1
ATOM 1542 C C . ARG A 1 196 ? -13.568 -11.394 6.556 1.00 84.56 196 ARG A C 1
ATOM 1544 O O . ARG A 1 196 ? -14.436 -11.982 7.201 1.00 84.56 196 ARG A O 1
ATOM 1551 N N . ARG A 1 197 ? -12.893 -11.966 5.554 1.00 84.62 197 ARG A N 1
ATOM 1552 C CA . ARG A 1 197 ? -12.946 -13.400 5.212 1.00 84.62 197 ARG A CA 1
ATOM 1553 C C . ARG A 1 197 ? -11.702 -14.168 5.647 1.00 84.62 197 ARG A C 1
ATOM 1555 O O . ARG A 1 197 ? -11.667 -15.381 5.470 1.00 84.62 197 ARG A O 1
ATOM 1562 N N . ASP A 1 198 ? -10.714 -13.478 6.204 1.00 86.81 198 ASP A N 1
ATOM 1563 C CA . ASP A 1 198 ? -9.572 -14.131 6.817 1.00 86.81 198 ASP A CA 1
ATOM 1564 C C . ASP A 1 198 ? -10.018 -14.928 8.056 1.00 86.81 198 ASP A C 1
ATOM 1566 O O . ASP A 1 198 ? -10.945 -14.539 8.777 1.00 86.81 198 ASP A O 1
ATOM 1570 N N . LYS A 1 199 ? -9.382 -16.079 8.283 1.00 82.06 199 LYS A N 1
ATOM 1571 C CA . LYS A 1 199 ? -9.778 -17.019 9.336 1.00 82.06 199 LYS A CA 1
ATOM 1572 C C . LYS A 1 199 ? -9.485 -16.463 10.729 1.00 82.06 199 LYS A C 1
ATOM 1574 O O . LYS A 1 199 ? -10.331 -16.583 11.617 1.00 82.06 199 LYS A O 1
ATOM 1579 N N . GLU A 1 200 ? -8.317 -15.858 10.924 1.00 79.94 200 GLU A N 1
ATOM 1580 C CA . GLU A 1 200 ? -7.900 -15.304 12.215 1.00 79.94 200 GLU A CA 1
ATOM 1581 C C . GLU A 1 200 ? -8.680 -14.028 12.532 1.00 79.94 200 GLU A C 1
ATOM 1583 O O . GLU A 1 200 ? -9.228 -13.883 13.628 1.00 79.94 200 GLU A O 1
ATOM 1588 N N . ALA A 1 201 ? -8.848 -13.146 11.546 1.00 81.31 201 ALA A N 1
ATOM 1589 C CA . ALA A 1 201 ? -9.698 -11.967 11.672 1.00 81.31 201 ALA A CA 1
ATOM 1590 C C . ALA A 1 201 ? -11.167 -12.345 11.936 1.00 81.31 201 ALA A C 1
ATOM 1592 O O . ALA A 1 201 ? -11.846 -11.717 12.756 1.00 81.31 201 ALA A O 1
ATOM 1593 N N . GLY A 1 202 ? -11.662 -13.398 11.279 1.00 78.19 202 GLY A N 1
ATOM 1594 C CA . GLY A 1 202 ? -12.988 -13.962 11.505 1.00 78.19 202 GLY A CA 1
ATOM 1595 C C . GLY A 1 202 ? -13.176 -14.457 12.940 1.00 78.19 202 GLY A C 1
ATOM 1596 O O . GLY A 1 202 ? -14.207 -14.162 13.550 1.00 78.19 202 GLY A O 1
ATOM 1597 N N . LEU A 1 203 ? -12.168 -15.135 13.500 1.00 76.25 203 LEU A N 1
ATOM 1598 C CA . LEU A 1 203 ? -12.160 -15.566 14.898 1.00 76.25 203 LEU A CA 1
ATOM 1599 C C . LEU A 1 203 ? -12.151 -14.360 15.843 1.00 76.25 203 LEU A C 1
ATOM 1601 O O . LEU A 1 203 ? -13.025 -14.259 16.703 1.00 76.25 203 LEU A O 1
ATOM 1605 N N . ALA A 1 204 ? -11.248 -13.400 15.629 1.00 76.50 204 ALA A N 1
ATOM 1606 C CA . ALA A 1 204 ? -11.148 -12.183 16.434 1.00 76.50 204 ALA A CA 1
ATOM 1607 C C . ALA A 1 204 ? -12.441 -11.352 16.431 1.00 76.50 204 ALA A C 1
ATOM 1609 O O . ALA A 1 204 ? -12.777 -10.708 17.428 1.00 76.50 204 ALA A O 1
ATOM 1610 N N . ARG A 1 205 ? -13.212 -11.388 15.336 1.00 75.31 205 ARG A N 1
ATOM 1611 C CA . ARG A 1 205 ? -14.527 -10.736 15.242 1.00 75.31 205 ARG A CA 1
ATOM 1612 C C . ARG A 1 205 ? -15.557 -11.330 16.207 1.00 75.31 205 ARG A C 1
ATOM 1614 O O . ARG A 1 205 ? -16.438 -10.596 16.652 1.00 75.31 205 ARG A O 1
ATOM 1621 N N . VAL A 1 206 ? -15.460 -12.626 16.505 1.00 71.88 206 VAL A N 1
ATOM 1622 C CA . VAL A 1 206 ? -16.388 -13.361 17.382 1.00 71.88 206 VAL A CA 1
ATOM 1623 C C . VAL A 1 206 ? -15.868 -13.435 18.816 1.00 71.88 206 VAL A C 1
ATOM 1625 O O . VAL A 1 206 ? -16.652 -13.395 19.752 1.00 71.88 206 VAL A O 1
ATOM 1628 N N . THR A 1 207 ? -14.558 -13.526 19.026 1.00 70.25 207 THR A N 1
ATOM 1629 C CA . THR A 1 207 ? -13.964 -13.654 20.369 1.00 70.25 207 THR A CA 1
ATOM 1630 C C . THR A 1 207 ? -13.585 -12.308 20.984 1.00 70.25 207 THR A C 1
ATOM 1632 O O . THR A 1 207 ? -13.357 -12.225 22.186 1.00 70.25 207 THR A O 1
ATOM 1635 N N . GLY A 1 208 ? -13.491 -11.247 20.176 1.00 66.19 208 GLY A N 1
ATOM 1636 C CA . GLY A 1 208 ? -13.024 -9.930 20.610 1.00 66.19 208 GLY A CA 1
ATOM 1637 C C . GLY A 1 208 ? -11.502 -9.816 20.754 1.00 66.19 208 GLY A C 1
ATOM 1638 O O . GLY A 1 208 ? -11.028 -8.752 21.145 1.00 66.19 208 GLY A O 1
ATOM 1639 N N . SER A 1 209 ? -10.739 -10.866 20.426 1.00 65.50 209 SER A N 1
ATOM 1640 C CA . SER A 1 209 ? -9.273 -10.895 20.514 1.00 65.50 209 SER A CA 1
ATOM 1641 C C . SER A 1 209 ? -8.662 -11.843 19.477 1.00 65.50 209 SER A C 1
ATOM 1643 O O . SER A 1 209 ? -9.178 -12.941 19.265 1.00 65.50 209 SER A O 1
ATOM 1645 N N . LEU A 1 210 ? -7.526 -11.453 18.885 1.00 57.50 210 LEU A N 1
ATOM 1646 C CA . LEU A 1 210 ? -6.710 -12.325 18.022 1.00 57.50 210 LEU A CA 1
ATOM 1647 C C . LEU A 1 210 ? -6.194 -13.567 18.773 1.00 57.50 210 LEU A C 1
ATOM 1649 O O . LEU A 1 210 ? -5.993 -14.610 18.165 1.00 57.50 210 LEU A O 1
ATOM 1653 N N . LEU A 1 211 ? -6.067 -13.487 20.103 1.00 56.50 211 LEU A N 1
ATOM 1654 C CA . LEU A 1 211 ? -5.555 -14.559 20.967 1.00 56.50 211 LEU A CA 1
ATOM 1655 C C . LEU A 1 211 ? -6.649 -15.469 21.552 1.00 56.50 211 LEU A C 1
ATOM 1657 O O . LEU A 1 211 ? -6.369 -16.289 22.419 1.00 56.50 211 LEU A O 1
ATOM 1661 N N . GLY A 1 212 ? -7.906 -15.335 21.112 1.00 50.84 212 GLY A N 1
ATOM 1662 C CA . GLY A 1 212 ? -8.972 -16.278 21.484 1.00 50.84 212 GLY A CA 1
ATOM 1663 C C . GLY A 1 212 ? -9.418 -16.239 22.954 1.00 50.84 212 GLY A C 1
ATOM 1664 O O . GLY A 1 212 ? -9.979 -17.210 23.446 1.00 50.84 212 GLY A O 1
ATOM 1665 N N . VAL A 1 213 ? -9.218 -15.126 23.663 1.00 49.12 213 VAL A N 1
ATOM 1666 C CA . VAL A 1 213 ? -9.342 -15.050 25.139 1.00 49.12 213 VAL A CA 1
ATOM 1667 C C . VAL A 1 213 ? -10.793 -14.967 25.663 1.00 49.12 213 VAL A C 1
ATOM 1669 O O . VAL A 1 213 ? -11.012 -14.675 26.833 1.00 49.12 213 VAL A O 1
ATOM 1672 N N . SER A 1 214 ? -11.816 -15.226 24.843 1.00 53.47 214 SER A N 1
ATOM 1673 C CA . SER A 1 214 ? -13.208 -15.233 25.322 1.00 53.47 214 SER A CA 1
ATOM 1674 C C . SER A 1 214 ? -13.792 -16.639 25.279 1.00 53.47 214 SER A C 1
ATOM 1676 O O . SER A 1 214 ? -13.990 -17.208 24.209 1.00 53.47 214 SER A O 1
ATOM 1678 N N . SER A 1 215 ? -14.128 -17.173 26.454 1.00 53.25 215 SER A N 1
ATOM 1679 C CA . SER A 1 215 ? -14.823 -18.455 26.640 1.00 53.25 215 SER A CA 1
ATOM 1680 C C . SER A 1 215 ? -16.281 -18.439 26.156 1.00 53.25 215 SER A C 1
ATOM 1682 O O . SER A 1 215 ? -16.930 -19.485 26.123 1.00 53.25 215 SER A O 1
ATOM 1684 N N . ARG A 1 216 ? -16.804 -17.273 25.747 1.00 60.44 216 ARG A N 1
ATOM 1685 C CA . ARG A 1 216 ? -18.149 -17.108 25.181 1.00 60.44 216 ARG A CA 1
ATOM 1686 C C . ARG A 1 216 ? -18.093 -16.388 23.827 1.00 60.44 216 ARG A C 1
ATOM 1688 O O . ARG A 1 216 ? -17.402 -15.369 23.727 1.00 60.44 216 ARG A O 1
ATOM 1695 N N . PRO A 1 217 ? -18.840 -16.855 22.807 1.00 61.69 217 PRO A N 1
ATOM 1696 C CA . PRO A 1 217 ? -18.985 -16.130 21.549 1.00 61.69 217 PRO A CA 1
ATOM 1697 C C . PRO A 1 217 ? -19.577 -14.744 21.820 1.00 61.69 217 PRO A C 1
ATOM 1699 O O . PRO A 1 217 ? -20.654 -14.635 22.409 1.00 61.69 217 PRO A O 1
ATOM 1702 N N . LEU A 1 218 ? -18.882 -13.685 21.408 1.00 66.56 218 LEU A N 1
ATOM 1703 C CA . LEU A 1 218 ? -19.445 -12.340 21.389 1.00 66.56 218 LEU A CA 1
ATOM 1704 C C . LEU A 1 218 ? -20.344 -12.194 20.154 1.00 66.56 218 LEU A C 1
ATOM 1706 O O . LEU A 1 218 ? -20.082 -12.806 19.111 1.00 66.56 218 LEU A O 1
ATOM 1710 N N . PRO A 1 219 ? -21.403 -11.371 20.233 1.00 70.25 219 PRO A N 1
ATOM 1711 C CA . PRO A 1 219 ? -22.205 -11.054 19.063 1.00 70.25 219 PRO A CA 1
ATOM 1712 C C . PRO A 1 219 ? -21.326 -10.439 17.958 1.00 70.25 219 PRO A C 1
ATOM 1714 O O . PRO A 1 219 ? -20.416 -9.656 18.251 1.00 70.25 219 PRO A O 1
ATOM 1717 N N . PRO A 1 220 ? -21.584 -10.774 16.680 1.00 75.88 220 PRO A N 1
ATOM 1718 C CA . PRO A 1 220 ? -20.725 -10.372 15.578 1.00 75.88 220 PRO A CA 1
ATOM 1719 C C . PRO A 1 220 ? -20.706 -8.851 15.433 1.00 75.88 220 PRO A C 1
ATOM 1721 O O . PRO A 1 220 ? -21.749 -8.205 15.352 1.00 75.88 220 PRO A O 1
ATOM 1724 N N . ARG A 1 221 ? -19.499 -8.294 15.348 1.00 83.12 221 ARG A N 1
ATOM 1725 C CA . ARG A 1 221 ? -19.277 -6.863 15.124 1.00 83.12 221 ARG A CA 1
ATOM 1726 C C . ARG A 1 221 ? -19.447 -6.509 13.651 1.00 83.12 221 ARG A C 1
ATOM 1728 O O . ARG A 1 221 ? -19.084 -7.308 12.778 1.00 83.12 221 ARG A O 1
ATOM 1735 N N . ARG A 1 222 ? -19.966 -5.312 13.374 1.00 86.44 222 ARG A N 1
ATOM 1736 C CA . ARG A 1 222 ? -20.183 -4.811 12.010 1.00 86.44 222 ARG A CA 1
ATOM 1737 C C . ARG A 1 222 ? -19.506 -3.456 11.832 1.00 86.44 222 ARG A C 1
ATOM 1739 O O . ARG A 1 222 ? -19.599 -2.585 12.692 1.00 86.44 222 ARG A O 1
ATOM 1746 N N . LEU A 1 223 ? -18.84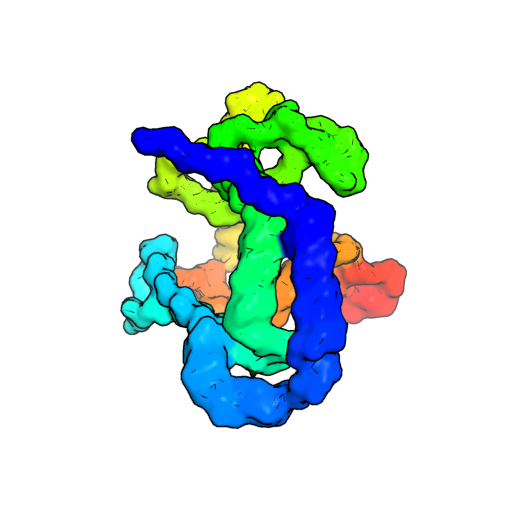0 -3.289 10.693 1.00 91.19 223 LEU A N 1
ATOM 1747 C CA . LEU A 1 223 ? -18.279 -2.016 10.255 1.00 91.19 223 LEU A CA 1
ATOM 1748 C C . LEU A 1 223 ? -19.014 -1.580 8.986 1.00 91.19 223 LEU A C 1
ATOM 1750 O O . LEU A 1 223 ? -19.120 -2.357 8.033 1.00 91.19 223 LEU A O 1
ATOM 1754 N N . ARG A 1 224 ? -19.540 -0.357 8.987 1.00 93.19 224 ARG A N 1
ATOM 1755 C CA . ARG A 1 224 ? -20.229 0.263 7.850 1.00 93.19 224 ARG A CA 1
ATOM 1756 C C . ARG A 1 224 ? -19.555 1.582 7.499 1.00 93.19 224 ARG A C 1
ATOM 1758 O O . ARG A 1 224 ? -18.829 2.148 8.309 1.00 93.19 224 ARG A O 1
ATOM 1765 N N . PHE A 1 225 ? -19.767 2.048 6.276 1.00 94.25 225 PHE A N 1
ATOM 1766 C CA . PHE A 1 225 ? -19.059 3.200 5.728 1.00 94.25 225 PHE A CA 1
ATOM 1767 C C . PHE A 1 225 ? -20.049 4.146 5.061 1.00 94.25 225 PHE A C 1
ATOM 1769 O O . PHE A 1 225 ? -20.836 3.703 4.227 1.00 94.25 225 PHE A O 1
ATOM 1776 N N . VAL A 1 226 ? -19.958 5.431 5.395 1.00 94.38 226 VAL A N 1
ATOM 1777 C CA . VAL A 1 226 ? -20.665 6.525 4.721 1.00 94.38 226 VAL A CA 1
ATOM 1778 C C . VAL A 1 226 ? -19.605 7.421 4.098 1.00 94.38 226 VAL A C 1
ATOM 1780 O O . VAL A 1 226 ? -18.879 8.121 4.808 1.00 94.38 226 VAL A O 1
ATOM 1783 N N . SER A 1 227 ? -19.468 7.340 2.773 1.00 90.31 227 SER A N 1
ATOM 1784 C CA . SER A 1 227 ? -18.365 7.971 2.038 1.00 90.31 227 SER A CA 1
ATOM 1785 C C . SER A 1 227 ? -18.761 9.113 1.111 1.00 90.31 227 SER A C 1
ATOM 1787 O O . SER A 1 227 ? -17.888 9.793 0.566 1.00 90.31 227 SER A O 1
ATOM 1789 N N . ASN A 1 228 ? -20.059 9.341 0.933 1.00 87.00 228 ASN A N 1
ATOM 1790 C CA . ASN A 1 228 ? -20.603 10.417 0.120 1.00 87.00 228 ASN A CA 1
ATOM 1791 C C . ASN A 1 228 ? -21.659 11.202 0.918 1.00 87.00 228 ASN A C 1
ATOM 1793 O O . ASN A 1 228 ? -21.972 10.868 2.060 1.00 87.00 228 ASN A O 1
ATOM 1797 N N . VAL A 1 229 ? -22.160 12.277 0.313 1.00 90.38 229 VAL A N 1
ATOM 1798 C CA . VAL A 1 229 ? -23.179 13.161 0.904 1.00 90.38 229 VAL A CA 1
ATOM 1799 C C . VAL A 1 229 ? -24.607 12.743 0.548 1.00 90.38 229 VAL A C 1
ATOM 1801 O O . VAL A 1 229 ? -25.544 13.468 0.864 1.00 90.38 229 VAL A O 1
ATOM 1804 N N . ASP A 1 230 ? -24.778 11.607 -0.134 1.00 92.81 230 ASP A N 1
ATOM 1805 C CA . ASP A 1 230 ? -26.097 11.098 -0.493 1.00 92.81 230 ASP A CA 1
ATOM 1806 C C . ASP A 1 230 ? -26.813 10.632 0.787 1.00 92.81 230 ASP A C 1
ATOM 1808 O O . ASP A 1 230 ? -26.319 9.718 1.461 1.00 92.81 230 ASP A O 1
ATOM 1812 N N . PRO A 1 231 ? -27.959 11.233 1.156 1.00 93.06 231 PRO A N 1
ATOM 1813 C CA . PRO A 1 231 ? -28.689 10.841 2.357 1.00 93.06 231 PRO A CA 1
ATOM 1814 C C . PRO A 1 231 ? -29.097 9.363 2.336 1.00 93.06 231 PRO A C 1
ATOM 1816 O O . PRO A 1 231 ? -29.099 8.731 3.393 1.00 93.06 231 PRO A O 1
ATOM 1819 N N . ALA A 1 232 ? -29.333 8.771 1.159 1.00 93.81 232 ALA A N 1
ATOM 1820 C CA . ALA A 1 232 ? -29.640 7.349 1.047 1.00 93.81 232 ALA A CA 1
ATOM 1821 C C . ALA A 1 232 ? -28.461 6.470 1.496 1.00 93.81 232 ALA A C 1
ATOM 1823 O O . ALA A 1 232 ? -28.657 5.393 2.057 1.00 93.81 232 ALA A O 1
ATOM 1824 N N . ALA A 1 233 ? -27.215 6.909 1.298 1.00 89.94 233 ALA A N 1
ATOM 1825 C CA . ALA A 1 233 ? -26.048 6.170 1.777 1.00 89.94 233 ALA A CA 1
ATOM 1826 C C . ALA A 1 233 ? -25.962 6.180 3.310 1.00 89.94 233 ALA A C 1
ATOM 1828 O O . ALA A 1 233 ? -25.619 5.161 3.914 1.00 89.94 233 ALA A O 1
ATOM 1829 N N . ALA A 1 234 ? -26.300 7.310 3.939 1.00 91.06 234 ALA A N 1
ATOM 1830 C CA . ALA A 1 234 ? -26.373 7.420 5.391 1.00 91.06 234 ALA A CA 1
ATOM 1831 C C . ALA A 1 234 ? -27.511 6.560 5.964 1.00 91.06 234 ALA A C 1
ATOM 1833 O O . ALA A 1 234 ? -2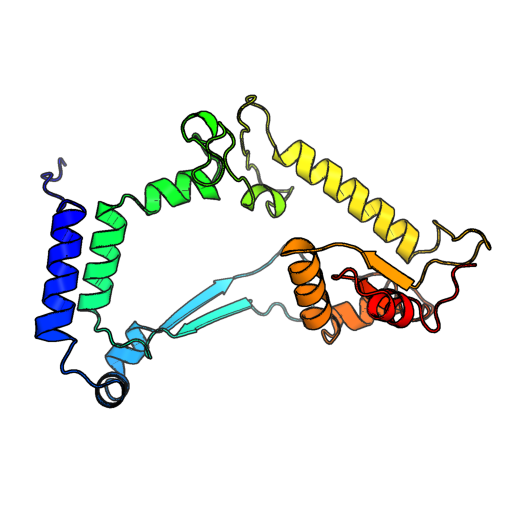7.286 5.808 6.912 1.00 91.06 234 ALA A O 1
ATOM 1834 N N . GLU A 1 235 ? -28.694 6.607 5.348 1.00 93.19 235 GLU A N 1
ATOM 1835 C CA . GLU A 1 235 ? -29.850 5.794 5.733 1.00 93.19 235 GLU A CA 1
ATOM 1836 C C . GLU A 1 235 ? -29.538 4.297 5.630 1.00 93.19 235 GLU A C 1
ATOM 1838 O O . GLU A 1 235 ? -29.675 3.564 6.608 1.00 93.19 235 GLU A O 1
ATOM 1843 N N . ASN A 1 236 ? -28.996 3.847 4.496 1.00 91.81 236 ASN A N 1
ATOM 1844 C CA . ASN A 1 236 ? -28.595 2.453 4.301 1.00 91.81 236 ASN A CA 1
ATOM 1845 C C . ASN A 1 236 ? -27.513 2.010 5.296 1.00 91.81 236 ASN A C 1
ATOM 1847 O O . ASN A 1 236 ? -27.530 0.879 5.786 1.00 91.81 236 ASN A O 1
ATOM 1851 N N . ALA A 1 237 ? -26.558 2.887 5.620 1.00 92.06 237 ALA A N 1
ATOM 1852 C CA . ALA A 1 237 ? -25.541 2.579 6.617 1.00 92.06 237 ALA A CA 1
ATOM 1853 C C . ALA A 1 237 ? -26.131 2.471 8.030 1.00 92.06 237 ALA A C 1
ATOM 1855 O O . ALA A 1 237 ? -25.659 1.638 8.802 1.00 92.06 237 ALA A O 1
ATOM 1856 N N . ALA A 1 238 ? -27.164 3.242 8.360 1.00 91.88 238 ALA A N 1
ATOM 1857 C CA . ALA A 1 238 ? -27.836 3.198 9.657 1.00 91.88 238 ALA A CA 1
ATOM 1858 C C . ALA A 1 238 ? -28.934 2.121 9.754 1.00 91.88 238 ALA A C 1
ATOM 1860 O O . ALA A 1 238 ? -29.299 1.729 10.862 1.00 91.88 238 ALA A O 1
ATOM 1861 N N . ALA A 1 239 ? -29.436 1.614 8.626 1.00 92.31 239 ALA A N 1
ATOM 1862 C CA . ALA A 1 239 ? -30.535 0.655 8.586 1.00 92.31 239 ALA A CA 1
ATOM 1863 C C . ALA A 1 239 ? -30.252 -0.585 9.452 1.00 92.31 239 ALA A C 1
ATOM 1865 O O . ALA A 1 239 ? -29.180 -1.189 9.357 1.00 92.31 239 ALA A O 1
ATOM 1866 N N . GLU A 1 240 ? -31.225 -0.983 10.275 1.00 87.69 240 GLU A N 1
ATOM 1867 C CA . GLU A 1 240 ? -31.143 -2.127 11.203 1.00 87.69 240 GLU A CA 1
ATOM 1868 C C . GLU A 1 240 ? -30.130 -1.977 12.356 1.00 87.69 240 GLU A C 1
ATOM 1870 O O . GLU A 1 240 ? -29.862 -2.950 13.068 1.00 87.69 240 GLU A O 1
ATOM 1875 N N . LEU A 1 241 ? -29.539 -0.793 12.557 1.00 90.38 241 LEU A N 1
ATOM 1876 C CA . LEU A 1 241 ? -28.690 -0.528 13.718 1.00 90.38 241 LEU A CA 1
ATOM 1877 C C . LEU A 1 241 ? -29.522 -0.008 14.893 1.00 90.38 241 LEU A C 1
ATOM 1879 O O . LEU A 1 241 ? -30.490 0.726 14.709 1.00 90.38 241 LEU A O 1
ATOM 1883 N N . ASN A 1 242 ? -29.109 -0.358 16.112 1.00 87.75 242 ASN A N 1
ATOM 1884 C CA . ASN A 1 242 ? -29.678 0.202 17.333 1.00 87.75 242 ASN A CA 1
ATOM 1885 C C . ASN A 1 242 ? -28.700 1.230 17.934 1.00 87.75 242 ASN A C 1
ATOM 1887 O O . ASN A 1 242 ? -27.647 0.817 18.426 1.00 87.75 242 ASN A O 1
ATOM 1891 N N . PRO A 1 243 ? -29.012 2.539 17.899 1.00 86.50 243 PRO A N 1
ATOM 1892 C CA . PRO A 1 243 ? -28.171 3.567 18.510 1.00 86.50 243 PRO A CA 1
ATOM 1893 C C . PRO A 1 243 ? -28.283 3.625 20.043 1.00 86.50 243 PRO A C 1
ATOM 1895 O O . PRO A 1 243 ? -27.430 4.255 20.669 1.00 86.50 243 PRO A O 1
ATOM 1898 N N . ALA A 1 244 ? -29.317 3.006 20.634 1.00 72.75 244 ALA A N 1
ATOM 1899 C CA . ALA A 1 244 ? -29.554 2.979 22.076 1.00 72.75 244 ALA A CA 1
ATOM 1900 C C . ALA A 1 244 ? -28.675 1.938 22.769 1.00 72.75 244 ALA A C 1
ATOM 1902 O O . ALA A 1 244 ? -28.802 0.726 22.477 1.00 72.75 244 ALA A O 1
#

Mean predicted aligned error: 9.09 Å

Radius of gyration: 25.15 Å; Cα contacts (8 Å, |Δi|>4): 252; chains: 1; bounding box: 72×46×62 Å

InterPro domains:
  IPR001672 Phosphoglucose isomerase (PGI) [PF00342] (68-243)
  IPR001672 Phosphoglucose isomerase (PGI) [PS51463] (11-244)
  IPR001672 Phosphoglucose isomerase (PGI) [PTHR11469] (8-243)
  IPR046348 SIS domain superfamily [SSF53697] (10-243)

Solvent-accessible surface area (backbone atoms only — not comparable to full-atom values): 14545 Å² total; per-residue (Å²): 135,88,78,87,85,74,77,58,50,41,67,54,30,46,52,50,44,55,47,45,45,61,76,66,46,63,82,62,50,62,70,63,54,60,66,37,62,68,59,34,58,74,32,46,46,79,47,77,45,78,82,78,87,57,78,82,56,99,62,92,65,67,49,75,48,76,49,75,55,43,91,46,90,68,54,74,66,51,52,53,38,51,53,48,27,39,58,44,63,42,46,65,60,53,46,48,41,52,65,56,29,70,83,39,37,75,82,42,57,19,90,88,77,70,41,78,50,52,80,57,68,51,55,80,71,56,72,89,89,53,102,73,64,34,49,43,74,86,71,44,58,50,47,64,60,45,52,53,51,48,53,51,51,52,52,52,53,46,31,35,47,72,40,76,45,50,42,89,67,67,45,62,59,44,72,45,76,50,76,46,63,61,70,68,47,52,50,55,48,50,53,48,68,65,41,65,76,35,68,62,54,43,46,20,46,29,32,52,30,85,82,58,82,37,99,54,83,45,77,74,57,46,81,39,64,32,60,69,89,52,64,67,49,50,49,63,54,49,59,94,62,78,91,93

Nearest PDB structures (foldseek):
  7e77-assembly2_D  TM=9.142E-01  e=3.637E-11  Triticum aestivum
  3pr3-assembly1_B  TM=7.989E-01  e=9.659E-09  Plasmodium falciparum 3D7
  1n8t-assembly1_A  TM=8.704E-01  e=3.502E-08  Oryctolagus cuniculus
  4em6-assembly2_C  TM=8.122E-01  e=3.960E-08  Brucella melitensis bv. 1 str. 16M
  1gzd-assembly1_A  TM=8.651E-01  e=2.651E-07  Sus scrofa

Secondary structure (DSSP, 8-state):
-PPP--PPPHHHHHHHHHHHIIIIITT--HHHHHH-HHHHHHTEEEEEE---SSS--S--PPEEEEEE-TTSS--HHHHHHHHHHHHHTTHHHHHHHHHS-SS-GGGS--TTT-SS----GGGGG--SSS----B-TTS-BHHHHHHHHHHHHHHHHHHHHHTSSB-TTSPBP-EEEEE--SHHHHHHHHHHHHHTTSHHHHHHHHHSSTT---SSPPPPPEEEEE-SS-HHHHHHHHTT----

Foldseek 3Di:
DDDDDDQDALVRLVVVLVCCCPPPLVPDDLVVLVVPPVQQVVQKDKDWAQDPPDDDDPDSDIDIDIDGPSSDSDGVVSVVSVVSSCVNVVVVVVCCVAQQLPDHLQPDADPVPRHSGHDNVNLLVDDPPDPGFRQGNVRDGVNVVNV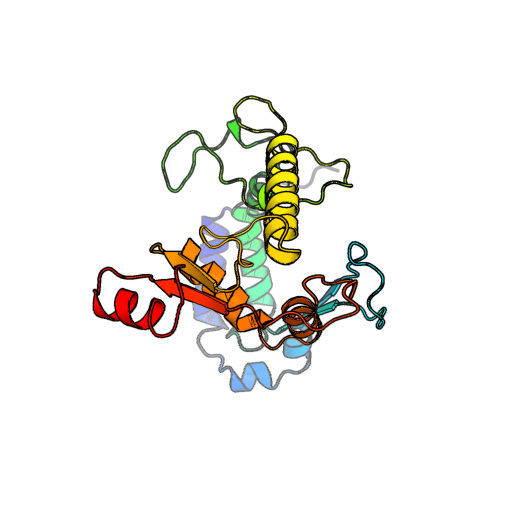VVVVVVVVVLLCLLVLVDAAPVSHRAQEEEAEEADDVLVVVVVVCVVCCPPPLSVQCQQQVDSVNPRPHGDDGHYYHYDHDPPVVSVCVRCPPDDND